Protein AF-0000000066160435 (afdb_homodimer)

InterPro domains:
  IPR002759 RNase P subunit Pop5/Rpp14/Rnp2-like [MF_00755] (1-110)
  IPR002759 RNase P subunit Pop5/Rpp14/Rnp2-like [PF01900] (13-107)
  IPR038085 RNase P subunit Pop5/Rpp14/Rnp2-like domain superfamily [G3DSA:3.30.70.3250] (1-113)
  IPR038085 RNase P subunit Pop5/Rpp14/Rnp2-like domain superfamily [SSF160350] (1-109)

Solvent-accessible surface area (backbone atoms only — not comparable to full-atom values): 12736 Å² total; per-residue (Å²): 130,84,72,71,64,81,79,73,58,78,60,52,28,19,34,23,33,37,55,51,54,83,60,92,76,53,62,69,52,50,51,51,42,47,51,49,28,23,32,72,72,61,29,63,69,54,36,58,65,21,51,71,41,77,76,46,68,56,96,48,30,34,35,33,36,25,27,57,89,26,51,51,59,50,46,12,20,40,44,39,30,53,52,53,96,88,35,58,24,37,46,43,77,75,46,78,25,79,36,65,67,56,24,38,62,73,69,35,56,92,47,71,75,76,73,113,129,86,71,72,64,82,79,74,59,77,60,50,28,20,36,23,34,36,56,50,52,82,59,91,74,53,61,70,52,48,51,51,42,48,51,49,28,24,30,72,72,61,29,63,68,52,35,58,65,20,51,72,40,78,76,44,67,57,97,49,29,34,36,33,36,26,26,56,89,27,50,51,60,50,47,12,20,39,46,38,29,53,50,52,95,88,35,59,24,39,49,42,78,74,46,78,24,79,36,67,68,57,24,38,62,74,70,35,56,93,49,72,75,76,75,115

Secondary structure (DSSP, 8-state):
-----GGGS--EEEEEEEEEESS---HHHHHHHHHHHHHHHH-HHHHHHHT-EEEEEETTEEEEEEETT-HHHHHHHHHH--EETTEEEEEEEEEEESSHHHHHHHHSTTSTTTT-/-----GGGS--EEEEEEEEEESS---HHHHHHHHHHHHHHHH-HHHHHHHT-EEEEEETTEEEEEEETT-HHHHHHHHHH--EETTEEEEEEEEEEESSHHHHHHHHSTTSTTS--

Sequence (232 aa):
MKRLLPSLRAKKRYLAFELISEEPASRSDIVKEVMSSASSLLGDVTTSDCDIRVLGFENGKGIIQCSHTKVKQTRASLAALTRINGKRATLHVLGVSGTVKRATEKFLQDEGVFSSMKRLLPSLRAKKRYLAFELISEEPASRSDIVKEVMSSASSLLGDVTTSDCDIRVLGFENGKGIIQCSHTKVKQTRASLAALTRINGKRATLHVLGVSGTVKRATEKFLQDEGVFSS

Foldseek 3Di:
DPPPPPPPDFQKKKWKKFKDFPDDDDPVQVVVQLLVLLCVVPNDVLSVQQVWDWDDDDPRIGMIMGGPVCPVSSQVSQQSRQDTPRTGMHMGTPDMDRDPVCNCVVPPVVPCPPVD/DPPPPPPPPFQKKKWKKFKDFPDDDDPVQVVVQLLVLLCVVPNDVLSVQQVWDWPDDDPRIGMIMGGPVCPVSSQVSQQSRQDTPNTGMHMGTPDMDRDPVCNCVVPPVVPCPPVD

Nearest PDB structures (foldseek):
  2czv-assembly1_C  TM=9.436E-01  e=6.328E-12  Pyrococcus horikoshii
  2av5-assembly1_A  TM=9.747E-01  e=3.532E-11  Pyrococcus furiosus
  3wz0-assembly1_A  TM=9.731E-01  e=1.305E-10  Thermococcus kodakarensis KOD1
  6k0a-assembly1_A  TM=9.193E-01  e=2.424E-10  Methanocaldococcus jannaschii DSM 2661
  6ahu-assembly1_H  TM=7.873E-01  e=5.014E-07  Homo sapiens

pLDDT: mean 88.73, std 16.44, range [35.38, 98.56]

Organism: Methanosarcina mazei (strain ATCC BAA-159 / DSM 3647 / Goe1 / Go1 / JCM 11833 / OCM 88) (NCBI:txid192952)

Radius of gyration: 19.1 Å; Cα contacts (8 Å, |Δi|>4): 418; chains: 2; bounding box: 38×81×39 Å

Structure (mmCIF, N/CA/C/O backbone):
data_AF-0000000066160435-model_v1
#
loop_
_entity.id
_entity.type
_entity.pdbx_description
1 polymer 'Ribonuclease P protein component 2'
#
loop_
_atom_site.group_PDB
_atom_site.id
_atom_site.type_symbol
_atom_site.label_atom_id
_atom_site.label_alt_id
_atom_site.label_comp_id
_atom_site.label_asym_id
_atom_site.label_entity_id
_atom_site.label_seq_id
_atom_site.pdbx_PDB_ins_code
_atom_site.Cartn_x
_atom_site.Cartn_y
_atom_site.Cartn_z
_atom_site.occupancy
_atom_site.B_iso_or_equiv
_atom_site.auth_seq_id
_atom_site.auth_comp_id
_atom_site.auth_asym_id
_atom_site.auth_atom_id
_atom_site.pdbx_PDB_model_num
ATOM 1 N N . MET A 1 1 ? 17.734 -39.875 -9.266 1 42.44 1 MET A N 1
ATOM 2 C CA . MET A 1 1 ? 16.906 -38.656 -9.25 1 42.44 1 MET A CA 1
ATOM 3 C C . MET A 1 1 ? 17.156 -37.844 -7.988 1 42.44 1 MET A C 1
ATOM 5 O O . MET A 1 1 ? 16.922 -38.312 -6.875 1 42.44 1 MET A O 1
ATOM 9 N N . LYS A 1 2 ? 18.219 -37.125 -7.809 1 44.91 2 LYS A N 1
ATOM 10 C CA . LYS A 1 2 ? 18.641 -36.375 -6.629 1 44.91 2 LYS A CA 1
ATOM 11 C C . LYS A 1 2 ? 17.516 -35.469 -6.145 1 44.91 2 LYS A C 1
ATOM 13 O O . LYS A 1 2 ? 17.078 -34.562 -6.871 1 44.91 2 LYS A O 1
ATOM 18 N N . ARG A 1 3 ? 16.531 -35.969 -5.316 1 48.75 3 ARG A N 1
ATOM 19 C CA . ARG A 1 3 ? 15.445 -35.219 -4.695 1 48.75 3 ARG A CA 1
ATOM 20 C C . ARG A 1 3 ? 15.961 -33.938 -4.059 1 48.75 3 ARG A C 1
ATOM 22 O O . ARG A 1 3 ? 16.906 -33.938 -3.277 1 48.75 3 ARG A O 1
ATOM 29 N N . LEU A 1 4 ? 16.062 -32.812 -4.816 1 46.5 4 LEU A N 1
ATOM 30 C CA . LEU A 1 4 ? 16.359 -31.578 -4.129 1 46.5 4 LEU A CA 1
ATOM 31 C C . LEU A 1 4 ? 15.703 -31.547 -2.752 1 46.5 4 LEU A C 1
ATOM 33 O O . LEU A 1 4 ? 14.516 -31.844 -2.615 1 46.5 4 LEU A O 1
ATOM 37 N N . LEU A 1 5 ? 16.344 -31.781 -1.703 1 48.91 5 LEU A N 1
ATOM 38 C CA . LEU A 1 5 ? 15.875 -31.703 -0.325 1 48.91 5 LEU A CA 1
ATOM 39 C C . LEU A 1 5 ? 14.805 -30.625 -0.174 1 48.91 5 LEU A C 1
ATOM 41 O O . LEU A 1 5 ? 14.93 -29.531 -0.738 1 48.91 5 LEU A O 1
ATOM 45 N N . PRO A 1 6 ? 13.516 -30.906 -0.018 1 50.19 6 PRO A N 1
ATOM 46 C CA . PRO A 1 6 ? 12.391 -29.984 0.197 1 50.19 6 PRO A CA 1
ATOM 47 C C . PRO A 1 6 ? 12.812 -28.672 0.84 1 50.19 6 PRO A C 1
ATOM 49 O O . PRO A 1 6 ? 12.109 -27.672 0.722 1 50.19 6 PRO A O 1
ATOM 52 N N . SER A 1 7 ? 13.766 -28.688 1.647 1 50.66 7 SER A N 1
ATOM 53 C CA . SER A 1 7 ? 14.211 -27.641 2.572 1 50.66 7 SER A CA 1
ATOM 54 C C . SER A 1 7 ? 14.641 -26.391 1.826 1 50.66 7 SER A C 1
ATOM 56 O O . SER A 1 7 ? 14.508 -25.266 2.344 1 50.66 7 SER A O 1
ATOM 58 N N . LEU A 1 8 ? 15.312 -26.484 0.613 1 54.47 8 LEU A N 1
ATOM 59 C CA . LEU A 1 8 ? 16.047 -25.375 0.013 1 54.47 8 LEU A CA 1
ATOM 60 C C . LEU A 1 8 ? 15.117 -24.453 -0.761 1 54.47 8 LEU A C 1
ATOM 62 O O . LEU A 1 8 ? 15.555 -23.438 -1.32 1 54.47 8 LEU A O 1
ATOM 66 N N . ARG A 1 9 ? 13.953 -24.906 -1.008 1 64.75 9 ARG A N 1
ATOM 67 C CA . ARG A 1 9 ? 13.148 -24.016 -1.844 1 64.75 9 ARG A CA 1
ATOM 68 C C . ARG A 1 9 ? 12.727 -22.766 -1.075 1 64.75 9 ARG A C 1
ATOM 70 O O . ARG A 1 9 ? 12.414 -22.844 0.113 1 64.75 9 ARG A O 1
ATOM 77 N N . ALA A 1 10 ? 13.094 -21.672 -1.517 1 81.19 10 ALA A N 1
ATOM 78 C CA . ALA A 1 10 ? 12.789 -20.375 -0.919 1 81.19 10 ALA A CA 1
ATOM 79 C C . ALA A 1 10 ? 11.32 -20.297 -0.502 1 81.19 10 ALA A C 1
ATOM 81 O O . ALA A 1 10 ? 10.43 -20.656 -1.274 1 81.19 10 ALA A O 1
ATOM 82 N N . LYS A 1 11 ? 11.133 -20.203 0.823 1 94.31 11 LYS A N 1
ATOM 83 C CA . LYS A 1 11 ? 9.789 -20.062 1.375 1 94.31 11 LYS A CA 1
ATOM 84 C C . LYS A 1 11 ? 9.008 -18.969 0.661 1 94.31 11 LYS A C 1
ATOM 86 O O . LYS A 1 11 ? 9.578 -17.938 0.286 1 94.31 11 LYS A O 1
ATOM 91 N N . LYS A 1 12 ? 7.762 -19.297 0.348 1 97.44 12 LYS A N 1
ATOM 92 C CA . LYS A 1 12 ? 6.887 -18.359 -0.357 1 97.44 12 LYS A CA 1
ATOM 93 C C . LYS A 1 12 ? 5.723 -17.922 0.53 1 97.44 12 LYS A C 1
ATOM 95 O O . LYS A 1 12 ? 5.422 -18.562 1.533 1 97.44 12 LYS A O 1
ATOM 100 N N . ARG A 1 13 ? 5.262 -16.734 0.249 1 97.69 13 ARG A N 1
ATOM 101 C CA . ARG A 1 13 ? 3.996 -16.25 0.799 1 97.69 13 ARG A CA 1
ATOM 102 C C . ARG A 1 13 ? 2.998 -15.945 -0.311 1 97.69 13 ARG A C 1
ATOM 104 O O . ARG A 1 13 ? 3.391 -15.664 -1.444 1 97.69 13 ARG A O 1
ATOM 111 N N . TYR A 1 14 ? 1.771 -16.047 0.08 1 97.81 14 TYR A N 1
ATOM 112 C CA . TYR A 1 14 ? 0.686 -15.891 -0.882 1 97.81 14 TYR A CA 1
ATOM 113 C C . TYR A 1 14 ? -0.278 -14.789 -0.446 1 97.81 14 TYR A C 1
ATOM 115 O O . TYR A 1 14 ? -0.852 -14.859 0.643 1 97.81 14 TYR A O 1
ATOM 123 N N . LEU A 1 15 ? -0.404 -13.789 -1.338 1 97.69 15 LEU A N 1
ATOM 124 C CA . LEU A 1 15 ? -1.28 -12.656 -1.061 1 97.69 15 LEU A CA 1
ATOM 125 C C . LEU A 1 15 ? -2.57 -12.758 -1.867 1 97.69 15 LEU A C 1
ATOM 127 O O . LEU A 1 15 ? -2.537 -12.781 -3.1 1 97.69 15 LEU A O 1
ATOM 131 N N . ALA A 1 16 ? -3.697 -12.898 -1.162 1 97.12 16 ALA A N 1
ATOM 132 C CA . ALA A 1 16 ? -4.996 -12.766 -1.819 1 97.12 16 ALA A CA 1
ATOM 133 C C . ALA A 1 16 ? -5.359 -11.297 -2.025 1 97.12 16 ALA A C 1
ATOM 135 O O . ALA A 1 16 ? -5.137 -10.469 -1.142 1 97.12 16 ALA A O 1
ATOM 136 N N . PHE A 1 17 ? -5.844 -10.992 -3.209 1 96.44 17 PHE A N 1
ATOM 137 C CA . PHE A 1 17 ? -6.152 -9.586 -3.461 1 96.44 17 PHE A CA 1
ATOM 138 C C . PHE A 1 17 ? -7.469 -9.453 -4.215 1 96.44 17 PHE A C 1
ATOM 140 O O . PHE A 1 17 ? -7.961 -10.422 -4.797 1 96.44 17 PHE A O 1
ATOM 147 N N . GLU A 1 18 ? -8.062 -8.211 -4.117 1 95 18 GLU A N 1
ATOM 148 C CA . GLU A 1 18 ? -9.242 -7.797 -4.867 1 95 18 GLU A CA 1
ATOM 149 C C . GLU A 1 18 ? -8.953 -6.562 -5.715 1 95 18 GLU A C 1
ATOM 151 O O . GLU A 1 18 ? -8.328 -5.609 -5.238 1 95 18 GLU A O 1
ATOM 156 N N . LEU A 1 19 ? -9.359 -6.633 -6.891 1 96.25 19 LEU A N 1
ATOM 157 C CA . LEU A 1 19 ? -9.219 -5.5 -7.801 1 96.25 19 LEU A CA 1
ATOM 158 C C . LEU A 1 19 ? -10.484 -4.648 -7.805 1 96.25 19 LEU A C 1
ATOM 160 O O . LEU A 1 19 ? -11.586 -5.16 -8.031 1 96.25 19 LEU A O 1
ATOM 164 N N . ILE A 1 20 ? -10.297 -3.3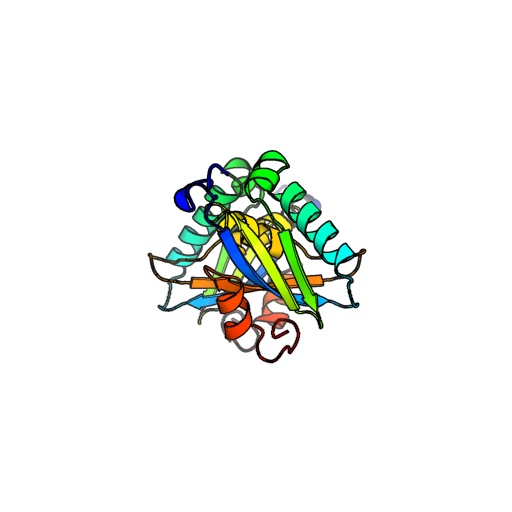83 -7.527 1 94.44 20 ILE A N 1
ATOM 165 C CA . ILE A 1 20 ? -11.352 -2.389 -7.684 1 94.44 20 ILE A CA 1
ATOM 166 C C . ILE A 1 20 ? -11.023 -1.463 -8.852 1 94.44 20 ILE A C 1
ATOM 168 O O . ILE A 1 20 ? -10.102 -0.646 -8.766 1 94.44 20 ILE A O 1
ATOM 172 N N . SER A 1 21 ? -11.797 -1.648 -9.938 1 95.25 21 SER A N 1
ATOM 173 C CA . SER A 1 21 ? -11.438 -0.896 -11.133 1 95.25 21 SER A CA 1
ATOM 174 C C . SER A 1 21 ? -12.672 -0.407 -11.883 1 95.25 21 SER A C 1
ATOM 176 O O . SER A 1 21 ? -13.758 -0.956 -11.711 1 95.25 21 SER A O 1
ATOM 178 N N . GLU A 1 22 ? -12.422 0.637 -12.586 1 94.44 22 GLU A N 1
ATOM 179 C CA . GLU A 1 22 ? -13.477 1.187 -13.438 1 94.44 22 GLU A CA 1
ATOM 180 C C . GLU A 1 22 ? -13.812 0.238 -14.586 1 94.44 22 GLU A C 1
ATOM 182 O O . GLU A 1 22 ? -14.961 0.166 -15.023 1 94.44 22 GLU A O 1
ATOM 187 N N . GLU A 1 23 ? -12.875 -0.437 -15.078 1 94.38 23 GLU A N 1
ATOM 188 C CA . GLU A 1 23 ? -13.016 -1.381 -16.188 1 94.38 23 GLU A CA 1
ATOM 189 C C . GLU A 1 23 ? -12.406 -2.734 -15.828 1 94.38 23 GLU A C 1
ATOM 191 O O . GLU A 1 23 ? -11.5 -2.814 -15 1 94.38 23 GLU A O 1
ATOM 196 N N . PRO A 1 24 ? -12.992 -3.725 -16.516 1 94.12 24 PRO A N 1
ATOM 197 C CA . PRO A 1 24 ? -12.398 -5.039 -16.281 1 94.12 24 PRO A CA 1
ATOM 198 C C . PRO A 1 24 ? -10.938 -5.117 -16.734 1 94.12 24 PRO A C 1
ATOM 200 O O . PRO A 1 24 ? -10.539 -4.402 -17.656 1 94.12 24 PRO A O 1
ATOM 203 N N . ALA A 1 25 ? -10.188 -5.926 -16.094 1 95.56 25 ALA A N 1
ATOM 204 C CA . ALA A 1 25 ? -8.789 -6.156 -16.438 1 95.56 25 ALA A CA 1
ATOM 205 C C . ALA A 1 25 ? -8.516 -7.641 -16.672 1 95.56 25 ALA A C 1
ATOM 207 O O . ALA A 1 25 ? -9.07 -8.492 -15.969 1 95.56 25 ALA A O 1
ATOM 208 N N . SER A 1 26 ? -7.715 -7.918 -17.609 1 96 26 SER A N 1
ATOM 209 C CA . SER A 1 26 ? -7.293 -9.297 -17.844 1 96 26 SER A CA 1
ATOM 210 C C . SER A 1 26 ? -6.152 -9.688 -16.906 1 96 26 SER A C 1
ATOM 212 O O . SER A 1 26 ? -5.531 -8.828 -16.281 1 96 26 SER A O 1
ATOM 214 N N . ARG A 1 27 ? -5.898 -10.961 -16.891 1 95.38 27 ARG A N 1
ATOM 215 C CA . ARG A 1 27 ? -4.762 -11.453 -16.109 1 95.38 27 ARG A CA 1
ATOM 216 C C . ARG A 1 27 ? -3.459 -10.836 -16.609 1 95.38 27 ARG A C 1
ATOM 218 O O . ARG A 1 27 ? -2.592 -10.477 -15.805 1 95.38 27 ARG A O 1
ATOM 225 N N . SER A 1 28 ? -3.361 -10.766 -17.891 1 97.31 28 SER A N 1
ATOM 226 C CA . SER A 1 28 ? -2.154 -10.18 -18.469 1 97.31 28 SER A CA 1
ATOM 227 C C . SER A 1 28 ? -1.985 -8.727 -18.031 1 97.31 28 SER A C 1
ATOM 229 O O . SER A 1 28 ? -0.863 -8.266 -17.812 1 97.31 28 SER A O 1
ATOM 231 N N . ASP A 1 29 ? -3.082 -8.016 -17.922 1 97.5 29 ASP A N 1
ATOM 232 C CA . ASP A 1 29 ? -3.037 -6.633 -17.453 1 97.5 29 ASP A CA 1
ATOM 233 C C . ASP A 1 29 ? -2.523 -6.562 -16.016 1 97.5 29 ASP A C 1
ATOM 235 O O . ASP A 1 29 ? -1.703 -5.703 -15.68 1 97.5 29 ASP A O 1
ATOM 239 N N . ILE A 1 30 ? -2.975 -7.477 -15.203 1 97.56 30 ILE A N 1
ATOM 240 C CA . ILE A 1 30 ? -2.586 -7.512 -13.797 1 97.56 30 ILE A CA 1
ATOM 241 C C . ILE A 1 30 ? -1.089 -7.785 -13.68 1 97.56 30 ILE A C 1
ATOM 243 O O . ILE A 1 30 ? -0.377 -7.082 -12.953 1 97.56 30 ILE A O 1
ATOM 247 N N . VAL A 1 31 ? -0.625 -8.773 -14.391 1 97.88 31 VAL A N 1
ATOM 248 C CA . VAL A 1 31 ? 0.79 -9.133 -14.352 1 97.88 31 VAL A CA 1
ATOM 249 C C . VAL A 1 31 ? 1.639 -7.922 -14.742 1 97.88 31 VAL A C 1
ATOM 251 O O . VAL A 1 31 ? 2.561 -7.547 -14.008 1 97.88 31 VAL A O 1
ATOM 254 N N . LYS A 1 32 ? 1.28 -7.309 -15.812 1 98.12 32 LYS A N 1
ATOM 255 C CA . LYS A 1 32 ? 2.029 -6.168 -16.328 1 98.12 32 LYS A CA 1
ATOM 256 C C . LYS A 1 32 ? 2.061 -5.023 -15.32 1 98.12 32 LYS A C 1
ATOM 258 O O . LYS A 1 32 ? 3.125 -4.48 -15.023 1 98.12 32 LYS A O 1
ATOM 263 N N . GLU A 1 33 ? 0.946 -4.688 -14.82 1 97.75 33 GLU A N 1
ATOM 264 C CA . GLU A 1 33 ? 0.851 -3.506 -13.969 1 97.75 33 GLU A CA 1
ATOM 265 C C . GLU A 1 33 ? 1.463 -3.764 -12.594 1 97.75 33 GLU A C 1
ATOM 267 O O . GLU A 1 33 ? 2.037 -2.859 -11.984 1 97.75 33 GLU A O 1
ATOM 272 N N . VAL A 1 34 ? 1.311 -5.008 -12.102 1 98.06 34 VAL A N 1
ATOM 273 C CA . VAL A 1 34 ? 1.914 -5.355 -10.82 1 98.06 34 VAL A CA 1
ATOM 274 C C . VAL A 1 34 ? 3.436 -5.273 -10.922 1 98.06 34 VAL A C 1
ATOM 276 O O . VAL A 1 34 ? 4.094 -4.688 -10.062 1 98.06 34 VAL A O 1
ATOM 279 N N . MET A 1 35 ? 3.945 -5.762 -12 1 98.12 35 MET A N 1
ATOM 280 C CA . MET A 1 35 ? 5.395 -5.727 -12.195 1 98.12 35 MET A CA 1
ATOM 281 C C . MET A 1 35 ? 5.879 -4.297 -12.406 1 98.12 35 MET A C 1
ATOM 283 O O . MET A 1 35 ? 6.906 -3.898 -11.859 1 98.12 35 MET A O 1
ATOM 287 N N . SER A 1 36 ? 5.148 -3.588 -13.148 1 97.94 36 SER A N 1
ATOM 288 C CA . SER A 1 36 ? 5.5 -2.193 -13.391 1 97.94 36 SER A CA 1
ATOM 289 C C . SER A 1 36 ? 5.484 -1.384 -12.102 1 97.94 36 SER A C 1
ATOM 291 O O . SER A 1 36 ? 6.395 -0.592 -11.844 1 97.94 36 SER A O 1
ATOM 293 N N . SER A 1 37 ? 4.461 -1.593 -11.336 1 97.75 37 SER A N 1
ATOM 294 C CA . SER A 1 37 ? 4.336 -0.898 -10.062 1 97.75 37 SER A CA 1
ATOM 295 C C . SER A 1 37 ? 5.488 -1.243 -9.125 1 97.75 37 SER A C 1
ATOM 297 O O . SER A 1 37 ? 6.094 -0.354 -8.523 1 97.75 37 SER A O 1
ATOM 299 N N . ALA A 1 38 ? 5.828 -2.51 -9.016 1 98.12 38 ALA A N 1
ATOM 300 C CA . ALA A 1 38 ? 6.922 -2.961 -8.156 1 98.12 38 ALA A CA 1
ATOM 301 C C . ALA A 1 38 ? 8.25 -2.373 -8.617 1 98.12 38 ALA A C 1
ATOM 303 O O . ALA A 1 38 ? 9.008 -1.825 -7.812 1 98.12 38 ALA A O 1
ATOM 304 N N . SER A 1 39 ? 8.492 -2.424 -9.914 1 97.94 39 SER A N 1
ATOM 305 C CA . SER A 1 39 ? 9.75 -1.917 -10.461 1 97.94 39 SER A CA 1
ATOM 306 C C . SER A 1 39 ? 9.867 -0.409 -10.258 1 97.94 39 SER A C 1
ATOM 308 O O . SER A 1 39 ? 10.945 0.097 -9.938 1 97.94 39 SER A O 1
ATOM 310 N N . SER A 1 40 ? 8.805 0.273 -10.469 1 96.44 40 SER A N 1
ATOM 311 C CA . SER A 1 40 ? 8.805 1.725 -10.32 1 96.44 40 SER A CA 1
ATOM 312 C C . SER A 1 40 ? 9.031 2.135 -8.875 1 96.44 40 SER A C 1
ATOM 314 O O . SER A 1 40 ? 9.75 3.1 -8.602 1 96.44 40 SER A O 1
ATOM 316 N N . LEU A 1 41 ? 8.484 1.381 -7.98 1 95.94 41 LEU A N 1
ATOM 317 C CA . LEU A 1 41 ? 8.547 1.736 -6.566 1 95.94 41 LEU A CA 1
ATOM 318 C C . LEU A 1 41 ? 9.844 1.235 -5.938 1 95.94 41 LEU A C 1
ATOM 320 O O . LEU A 1 41 ? 10.5 1.962 -5.184 1 95.94 41 LEU A O 1
ATOM 324 N N . LEU A 1 42 ? 10.258 0.063 -6.23 1 95.81 42 LEU A N 1
ATOM 325 C CA . LEU A 1 42 ? 11.32 -0.609 -5.488 1 95.81 42 LEU A CA 1
ATOM 326 C C . LEU A 1 42 ? 12.594 -0.698 -6.32 1 95.81 42 LEU A C 1
ATOM 328 O O . LEU A 1 42 ? 13.68 -0.941 -5.785 1 95.81 42 LEU A O 1
ATOM 332 N N . GLY A 1 43 ? 12.422 -0.536 -7.59 1 95.69 43 GLY A N 1
ATOM 333 C CA . GLY A 1 43 ? 13.531 -0.81 -8.492 1 95.69 43 GLY A CA 1
ATOM 334 C C . GLY A 1 43 ? 13.578 -2.252 -8.961 1 95.69 43 GLY A C 1
ATOM 335 O O . GLY A 1 43 ? 12.984 -3.133 -8.336 1 95.69 43 GLY A O 1
ATOM 336 N N . ASP A 1 44 ? 14.398 -2.506 -9.969 1 96.75 44 ASP A N 1
ATOM 337 C CA . ASP A 1 44 ? 14.406 -3.807 -10.633 1 96.75 44 ASP A CA 1
ATOM 338 C C . ASP A 1 44 ? 15.047 -4.875 -9.75 1 96.75 44 ASP A C 1
ATOM 340 O O . ASP A 1 44 ? 14.578 -6.012 -9.703 1 96.75 44 ASP A O 1
ATOM 344 N N . VAL A 1 45 ? 16.078 -4.512 -9.055 1 96.81 45 VAL A N 1
ATOM 345 C CA . VAL A 1 45 ? 16.781 -5.488 -8.227 1 96.81 45 VAL A CA 1
ATOM 346 C C . VAL A 1 45 ? 15.859 -5.992 -7.121 1 96.81 45 VAL A C 1
ATOM 348 O O . VAL A 1 45 ? 15.672 -7.199 -6.961 1 96.81 45 VAL A O 1
ATOM 351 N N . THR A 1 46 ? 15.273 -5.102 -6.426 1 96.25 46 THR A N 1
ATOM 352 C CA . THR A 1 46 ? 14.391 -5.461 -5.32 1 96.25 46 THR A CA 1
ATOM 353 C C . THR A 1 46 ? 13.148 -6.18 -5.832 1 96.25 46 THR A C 1
ATOM 355 O O . THR A 1 46 ? 12.672 -7.129 -5.211 1 96.25 46 THR A O 1
ATOM 358 N N . THR A 1 47 ? 12.664 -5.781 -6.992 1 97.94 47 THR A N 1
ATOM 359 C CA . THR A 1 47 ? 11.516 -6.438 -7.605 1 97.94 47 THR A CA 1
ATOM 360 C C . THR A 1 47 ? 11.836 -7.898 -7.926 1 97.94 47 THR A C 1
ATOM 362 O O . THR A 1 47 ? 11.016 -8.781 -7.688 1 97.94 47 THR A O 1
ATOM 365 N N . SER A 1 48 ? 13 -8.078 -8.453 1 98.12 48 SER A N 1
ATOM 366 C CA . SER A 1 48 ? 13.414 -9.445 -8.742 1 98.12 48 SER A CA 1
ATOM 367 C C . SER A 1 48 ? 13.469 -10.281 -7.469 1 98.12 48 SER A C 1
ATOM 369 O O . SER A 1 48 ? 13.062 -11.445 -7.473 1 98.12 48 SER A O 1
ATOM 371 N N . ASP A 1 49 ? 13.961 -9.688 -6.414 1 97.25 49 ASP A N 1
ATOM 372 C CA . ASP A 1 49 ? 14.07 -10.367 -5.129 1 97.25 49 ASP A CA 1
ATOM 373 C C . ASP A 1 49 ? 12.695 -10.719 -4.574 1 97.25 49 ASP A C 1
ATOM 375 O O . ASP A 1 49 ? 12.555 -11.672 -3.801 1 97.25 49 ASP A O 1
ATOM 379 N N . CYS A 1 50 ? 11.719 -9.938 -4.906 1 97.88 50 CYS A N 1
ATOM 380 C CA . CYS A 1 50 ? 10.367 -10.18 -4.41 1 97.88 50 CYS A CA 1
ATOM 381 C C . CYS A 1 50 ? 9.789 -11.461 -5 1 97.88 50 CYS A C 1
ATOM 383 O O . CYS A 1 50 ? 8.922 -12.086 -4.395 1 97.88 50 CYS A O 1
ATOM 385 N N . ASP A 1 51 ? 10.242 -11.812 -6.23 1 98.06 51 ASP A N 1
ATOM 386 C CA . ASP A 1 51 ? 9.82 -13.047 -6.875 1 98.06 51 ASP A CA 1
ATOM 387 C C . ASP A 1 51 ? 8.297 -13.102 -7.016 1 98.06 51 ASP A C 1
ATOM 389 O O . ASP A 1 51 ? 7.668 -14.086 -6.625 1 98.06 51 ASP A O 1
ATOM 393 N N . ILE A 1 52 ? 7.77 -12.023 -7.586 1 98.5 52 ILE A N 1
ATOM 394 C CA . ILE A 1 52 ? 6.324 -11.852 -7.676 1 98.5 52 ILE A CA 1
ATOM 395 C C . ILE A 1 52 ? 5.777 -12.688 -8.836 1 98.5 52 ILE A C 1
ATOM 397 O O . ILE A 1 52 ? 6.305 -12.633 -9.945 1 98.5 52 ILE A O 1
ATOM 401 N N . ARG A 1 53 ? 4.742 -13.453 -8.539 1 98.31 53 ARG A N 1
ATOM 402 C CA . ARG A 1 53 ? 4.012 -14.195 -9.562 1 98.31 53 ARG A CA 1
ATOM 403 C C . ARG A 1 53 ? 2.51 -14.117 -9.32 1 98.31 53 ARG A C 1
ATOM 405 O O . ARG A 1 53 ? 2.041 -14.344 -8.203 1 98.31 53 ARG A O 1
ATOM 412 N N . VAL A 1 54 ? 1.812 -13.805 -10.414 1 97.81 54 VAL A N 1
ATOM 413 C CA . VAL A 1 54 ? 0.355 -13.859 -10.344 1 97.81 54 VAL A CA 1
ATOM 414 C C . VAL A 1 54 ? -0.128 -15.273 -10.641 1 97.81 54 VAL A C 1
ATOM 416 O O . VAL A 1 54 ? 0.004 -15.758 -11.766 1 97.81 54 VAL A O 1
ATOM 419 N N . LEU A 1 55 ? -0.749 -15.906 -9.688 1 96.75 55 LEU A N 1
ATOM 420 C CA . LEU A 1 55 ? -1.089 -17.312 -9.82 1 96.75 55 LEU A CA 1
ATOM 421 C C . LEU A 1 55 ? -2.506 -17.484 -10.352 1 96.75 55 LEU A C 1
ATOM 423 O O . LEU A 1 55 ? -2.818 -18.516 -10.977 1 96.75 55 LEU A O 1
ATOM 427 N N . GLY A 1 56 ? -3.322 -16.547 -10.07 1 94.06 56 GLY A N 1
ATOM 428 C CA . GLY A 1 56 ? -4.703 -16.609 -10.523 1 94.06 56 GLY A CA 1
ATOM 429 C C . GLY A 1 56 ? -5.434 -15.281 -10.398 1 94.06 56 GLY A C 1
ATOM 430 O O . GLY A 1 56 ? -5.078 -14.445 -9.562 1 94.06 56 GLY A O 1
ATOM 431 N N . PHE A 1 57 ? -6.398 -15.164 -11.312 1 95.12 57 PHE A N 1
ATOM 432 C CA . PHE A 1 57 ? -7.227 -13.969 -11.336 1 95.12 57 PHE A CA 1
ATOM 433 C C . PHE A 1 57 ? -8.562 -14.242 -12.023 1 95.12 57 PHE A C 1
ATOM 435 O O . PHE A 1 57 ? -8.602 -14.617 -13.195 1 95.12 57 PHE A O 1
ATOM 442 N N . GLU A 1 58 ? -9.523 -14.094 -11.25 1 91.5 58 GLU A N 1
ATOM 443 C CA . GLU A 1 58 ? -10.883 -14.297 -11.75 1 91.5 58 GLU A CA 1
ATOM 444 C C . GLU A 1 58 ? -11.883 -13.453 -10.969 1 91.5 58 GLU A C 1
ATOM 446 O O . GLU A 1 58 ? -11.812 -13.359 -9.742 1 91.5 58 GLU A O 1
ATOM 451 N N . ASN A 1 59 ? -12.875 -12.828 -11.711 1 90.56 59 ASN A N 1
ATOM 452 C CA . ASN A 1 59 ? -13.953 -12.055 -11.109 1 90.56 59 ASN A CA 1
ATOM 453 C C . ASN A 1 59 ? -13.422 -10.969 -10.18 1 90.56 59 ASN A C 1
ATOM 455 O O . ASN A 1 59 ? -13.945 -10.766 -9.086 1 90.56 59 ASN A O 1
ATOM 459 N N . GLY A 1 60 ? -12.312 -10.414 -10.477 1 93.38 60 GLY A N 1
ATOM 460 C CA . GLY A 1 60 ? -11.781 -9.273 -9.742 1 93.38 60 GLY A CA 1
ATOM 461 C C . GLY A 1 60 ? -10.961 -9.68 -8.531 1 93.38 60 GLY A C 1
ATOM 462 O O . GLY A 1 60 ? -10.594 -8.836 -7.711 1 93.38 60 GLY A O 1
ATOM 463 N N . LYS A 1 61 ? -10.719 -10.961 -8.422 1 95.81 61 LYS A N 1
ATOM 464 C CA . LYS A 1 61 ? -9.93 -11.461 -7.297 1 95.81 61 LYS A CA 1
ATOM 465 C C . LYS A 1 61 ? -8.805 -12.367 -7.777 1 95.81 61 LYS A C 1
ATOM 467 O O . LYS A 1 61 ? -8.906 -12.984 -8.836 1 95.81 61 LYS A O 1
ATOM 472 N N . GLY A 1 62 ? -7.754 -12.406 -6.98 1 96.56 62 GLY A N 1
ATOM 473 C CA . GLY A 1 62 ? -6.629 -13.234 -7.379 1 96.56 62 GLY A CA 1
ATOM 474 C C . GLY A 1 62 ? -5.648 -13.5 -6.25 1 96.56 62 GLY A C 1
ATOM 475 O O . GLY A 1 62 ? -5.879 -13.078 -5.113 1 96.56 62 GLY A O 1
ATOM 476 N N . ILE A 1 63 ? -4.605 -14.273 -6.629 1 97.62 63 ILE A N 1
ATOM 477 C CA . ILE A 1 63 ? -3.555 -14.625 -5.68 1 97.62 63 ILE A CA 1
ATOM 478 C C . ILE A 1 63 ? -2.189 -14.273 -6.273 1 97.62 63 ILE A C 1
ATOM 480 O O . ILE A 1 63 ? -1.91 -14.602 -7.43 1 97.62 63 ILE A O 1
ATOM 484 N N . ILE A 1 64 ? -1.383 -13.68 -5.465 1 98.31 64 ILE A N 1
ATOM 485 C CA . ILE A 1 64 ? -0.007 -13.359 -5.832 1 98.31 64 ILE A CA 1
ATOM 486 C C . ILE A 1 64 ? 0.958 -14.102 -4.91 1 98.31 64 ILE A C 1
ATOM 488 O O . ILE A 1 64 ? 0.77 -14.125 -3.691 1 98.31 64 ILE A O 1
ATOM 492 N N . GLN A 1 65 ? 1.898 -14.734 -5.57 1 98.12 65 GLN A N 1
ATOM 493 C CA . GLN A 1 65 ? 3.004 -15.352 -4.852 1 98.12 65 GLN A CA 1
ATOM 494 C C . GLN A 1 65 ? 4.184 -14.398 -4.723 1 98.12 65 GLN A C 1
ATOM 496 O O . GLN A 1 65 ? 4.504 -13.664 -5.664 1 98.12 65 GLN A O 1
ATOM 501 N N . CYS A 1 66 ? 4.914 -14.492 -3.588 1 98.44 66 CYS A N 1
ATOM 502 C CA . CYS A 1 66 ? 6.148 -13.734 -3.432 1 98.44 66 CYS A CA 1
ATOM 503 C C . CYS A 1 66 ? 7.082 -14.406 -2.432 1 98.44 66 CYS A C 1
ATOM 505 O O . CYS A 1 66 ? 6.715 -15.414 -1.817 1 98.44 66 CYS A O 1
ATOM 507 N N . SER A 1 67 ? 8.281 -13.898 -2.359 1 98.25 67 SER A N 1
ATOM 508 C CA . SER A 1 67 ? 9.227 -14.391 -1.357 1 98.25 67 SER A CA 1
ATOM 509 C C . SER A 1 67 ? 8.719 -14.109 0.056 1 98.25 67 SER A C 1
ATOM 511 O O . SER A 1 67 ? 8.195 -13.031 0.333 1 98.25 67 SER A O 1
ATOM 513 N N . HIS A 1 68 ? 8.969 -15.031 0.944 1 97.19 68 HIS A N 1
ATOM 514 C CA . HIS A 1 68 ? 8.531 -14.867 2.326 1 97.19 68 HIS A CA 1
ATOM 515 C C . HIS A 1 68 ? 9.25 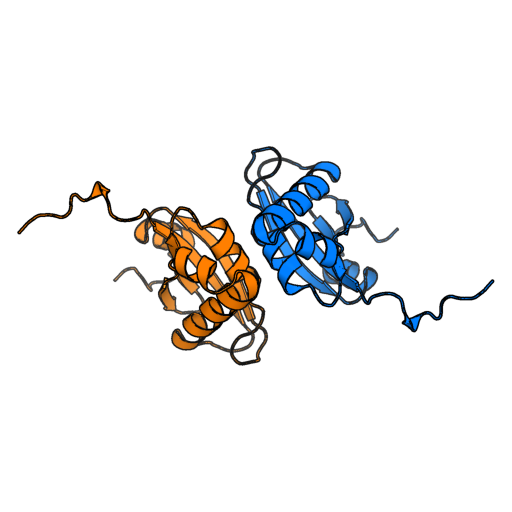-13.703 3 1 97.19 68 HIS A C 1
ATOM 517 O O . HIS A 1 68 ? 8.75 -13.148 3.986 1 97.19 68 HIS A O 1
ATOM 523 N N . THR A 1 69 ? 10.398 -13.273 2.447 1 96.31 69 THR A N 1
ATOM 524 C CA . THR A 1 69 ? 11.172 -12.203 3.059 1 96.31 69 THR A CA 1
ATOM 525 C C . THR A 1 69 ? 10.805 -10.852 2.449 1 96.31 69 THR A C 1
ATOM 527 O O . THR A 1 69 ? 11.305 -9.812 2.879 1 96.31 69 THR A O 1
ATOM 530 N N . LYS A 1 70 ? 9.914 -10.797 1.477 1 97.44 70 LYS A N 1
ATOM 531 C CA . LYS A 1 70 ? 9.617 -9.562 0.749 1 97.44 70 LYS A CA 1
ATOM 532 C C . LYS A 1 70 ? 8.125 -9.273 0.736 1 97.44 70 LYS A C 1
ATOM 534 O O . LYS A 1 70 ? 7.609 -8.68 -0.211 1 97.44 70 LYS A O 1
ATOM 539 N N . VAL A 1 71 ? 7.465 -9.719 1.741 1 96.81 71 VAL A N 1
ATOM 540 C CA . VAL A 1 71 ? 6.016 -9.547 1.808 1 96.81 71 VAL A CA 1
ATOM 541 C C . VAL A 1 71 ? 5.672 -8.062 1.9 1 96.81 71 VAL A C 1
ATOM 543 O O . VAL A 1 71 ? 4.789 -7.578 1.189 1 96.81 71 VAL A O 1
ATOM 546 N N . LYS A 1 72 ? 6.418 -7.406 2.729 1 95.5 72 LYS A N 1
ATOM 547 C CA . LYS A 1 72 ? 6.18 -5.984 2.947 1 95.5 72 LYS A CA 1
ATOM 548 C C . LYS A 1 72 ? 6.348 -5.191 1.653 1 95.5 72 LYS A C 1
ATOM 550 O O . LYS A 1 72 ? 5.488 -4.391 1.293 1 95.5 72 LYS A O 1
ATOM 555 N N . GLN A 1 73 ? 7.387 -5.465 0.971 1 97.19 73 GLN A N 1
ATOM 556 C CA . GLN A 1 73 ? 7.684 -4.785 -0.285 1 97.19 73 GLN A CA 1
ATOM 557 C C . GLN A 1 73 ? 6.645 -5.117 -1.351 1 97.19 73 GLN A C 1
ATOM 559 O O . GLN A 1 73 ? 6.203 -4.234 -2.092 1 97.19 73 GLN A O 1
ATOM 564 N N . THR A 1 74 ? 6.25 -6.344 -1.398 1 98.38 74 THR A N 1
ATOM 565 C CA . THR A 1 74 ? 5.258 -6.773 -2.377 1 98.38 74 THR A CA 1
ATOM 566 C C . THR A 1 74 ? 3.912 -6.109 -2.109 1 98.38 74 THR A C 1
ATOM 568 O O . THR A 1 74 ? 3.301 -5.543 -3.02 1 98.38 74 THR A O 1
ATOM 571 N N . ARG A 1 75 ? 3.562 -6.129 -0.882 1 97.69 75 ARG A N 1
ATOM 572 C CA . ARG A 1 75 ? 2.311 -5.488 -0.487 1 97.69 75 ARG A CA 1
ATOM 573 C C . ARG A 1 75 ? 2.322 -4.004 -0.831 1 97.69 75 ARG A C 1
ATOM 575 O O . ARG A 1 75 ? 1.342 -3.475 -1.355 1 97.69 75 ARG A O 1
ATOM 582 N N . ALA A 1 76 ? 3.359 -3.365 -0.515 1 98.12 76 ALA A N 1
ATOM 583 C CA . ALA A 1 76 ? 3.5 -1.938 -0.789 1 98.12 76 ALA A CA 1
ATOM 584 C C . ALA A 1 76 ? 3.41 -1.655 -2.285 1 98.12 76 ALA A C 1
ATOM 586 O O . ALA A 1 76 ? 2.781 -0.68 -2.703 1 98.12 76 ALA A O 1
ATOM 587 N N . SER A 1 77 ? 4.008 -2.492 -3.062 1 98 77 SER A N 1
ATOM 588 C CA . SER A 1 77 ? 3.996 -2.301 -4.508 1 98 77 SER A CA 1
ATOM 589 C C . SER A 1 77 ? 2.584 -2.432 -5.07 1 98 77 SER A C 1
ATOM 591 O O . SER A 1 77 ? 2.213 -1.718 -6.004 1 98 77 SER A O 1
ATOM 593 N N . LEU A 1 78 ? 1.84 -3.305 -4.523 1 97.38 78 LEU A N 1
ATOM 594 C CA . LEU A 1 78 ? 0.463 -3.492 -4.969 1 97.38 78 LEU A CA 1
ATOM 595 C C . LEU A 1 78 ? -0.383 -2.264 -4.652 1 97.38 78 LEU A C 1
ATOM 597 O O . LEU A 1 78 ? -1.207 -1.845 -5.469 1 97.38 78 LEU A O 1
ATOM 601 N N . ALA A 1 79 ? -0.127 -1.722 -3.496 1 96.06 79 ALA A N 1
ATOM 602 C CA . ALA A 1 79 ? -0.88 -0.552 -3.051 1 96.06 79 ALA A CA 1
ATOM 603 C C . ALA A 1 79 ? -0.527 0.676 -3.885 1 96.06 79 ALA A C 1
ATOM 605 O O . ALA A 1 79 ? -1.31 1.626 -3.967 1 96.06 79 ALA A O 1
ATOM 606 N N . ALA A 1 80 ? 0.582 0.649 -4.496 1 96.31 80 ALA A N 1
ATOM 607 C CA . ALA A 1 80 ? 1.045 1.775 -5.301 1 96.31 80 ALA A CA 1
ATOM 608 C C . ALA A 1 80 ? 0.348 1.803 -6.66 1 96.31 80 ALA A C 1
ATOM 610 O O . ALA A 1 80 ? 0.373 2.818 -7.355 1 96.31 80 ALA A O 1
ATOM 611 N N . LEU A 1 81 ? -0.19 0.709 -7.012 1 95.5 81 LEU A N 1
ATOM 612 C CA . LEU A 1 81 ? -0.893 0.604 -8.289 1 95.5 81 LEU A CA 1
ATOM 613 C C . LEU A 1 81 ? -2.219 1.354 -8.242 1 95.5 81 LEU A C 1
ATOM 615 O O . LEU A 1 81 ? -3.088 1.036 -7.422 1 95.5 81 LEU A O 1
ATOM 619 N N . THR A 1 82 ? -2.354 2.398 -9.117 1 92.94 82 THR A N 1
ATOM 620 C CA . THR A 1 82 ? -3.566 3.209 -9.07 1 92.94 82 THR A CA 1
ATOM 621 C C . THR A 1 82 ? -4.266 3.215 -10.422 1 92.94 82 THR A C 1
ATOM 623 O O . THR A 1 82 ? -5.336 3.809 -10.578 1 92.94 82 THR A O 1
ATOM 626 N N . ARG A 1 83 ? -3.592 2.602 -11.398 1 94.31 83 ARG A N 1
ATOM 627 C CA . ARG A 1 83 ? -4.18 2.539 -12.734 1 94.31 83 ARG A CA 1
ATOM 628 C C . ARG A 1 83 ? -3.836 1.223 -13.422 1 94.31 83 ARG A C 1
ATOM 630 O O . ARG A 1 83 ? -2.756 0.667 -13.203 1 94.31 83 ARG A O 1
ATOM 637 N N . ILE A 1 84 ? -4.73 0.813 -14.203 1 95.62 84 ILE A N 1
ATOM 638 C CA . ILE A 1 84 ? -4.527 -0.293 -15.133 1 95.62 84 ILE A CA 1
ATOM 639 C C . ILE A 1 84 ? -5.023 0.099 -16.516 1 95.62 84 ILE A C 1
ATOM 641 O O . ILE A 1 84 ? -6.18 0.502 -16.688 1 95.62 84 ILE A O 1
ATOM 645 N N . ASN A 1 85 ? -4.125 -0.004 -17.469 1 93.88 85 ASN A N 1
ATOM 646 C CA . ASN A 1 85 ? -4.441 0.407 -18.844 1 93.88 85 ASN A CA 1
ATOM 647 C C . ASN A 1 85 ? -4.953 1.843 -18.891 1 93.88 85 ASN A C 1
ATOM 649 O O . ASN A 1 85 ? -5.953 2.127 -19.547 1 93.88 85 ASN A O 1
ATOM 653 N N . GLY A 1 86 ? -4.395 2.639 -18.047 1 92.75 86 GLY A N 1
ATOM 654 C CA . GLY A 1 86 ? -4.688 4.062 -18.078 1 92.75 86 GLY A CA 1
ATOM 655 C C . GLY A 1 86 ? -5.953 4.422 -17.328 1 92.75 86 GLY A C 1
ATOM 656 O O . GLY A 1 86 ? -6.309 5.598 -17.219 1 92.75 86 GLY A O 1
ATOM 657 N N . LYS A 1 87 ? -6.656 3.389 -16.828 1 95.5 87 LYS A N 1
ATOM 658 C CA . LYS A 1 87 ? -7.898 3.617 -16.094 1 95.5 87 LYS A CA 1
ATOM 659 C C . LYS A 1 87 ? -7.688 3.434 -14.594 1 95.5 87 LYS A C 1
ATOM 661 O O . LYS A 1 87 ? -6.898 2.586 -14.172 1 95.5 87 LYS A O 1
ATOM 666 N N . ARG A 1 88 ? -8.469 4.145 -13.797 1 92.94 88 ARG A N 1
ATOM 667 C CA . ARG A 1 88 ? -8.336 4.074 -12.344 1 92.94 88 ARG A CA 1
ATOM 668 C C . ARG A 1 88 ? -8.578 2.658 -11.836 1 92.94 88 ARG A C 1
ATOM 670 O O . ARG A 1 88 ? -9.508 1.981 -12.297 1 92.94 88 ARG A O 1
ATOM 677 N N . ALA A 1 89 ? -7.684 2.203 -11.023 1 95.19 89 ALA A N 1
ATOM 678 C CA . ALA A 1 89 ? -7.766 0.862 -10.453 1 95.19 89 ALA A CA 1
ATOM 679 C C . ALA A 1 89 ? -6.941 0.76 -9.172 1 95.19 89 ALA A C 1
ATOM 681 O O . ALA A 1 89 ? -5.906 1.415 -9.039 1 95.19 89 ALA A O 1
ATOM 682 N N . THR A 1 90 ? -7.426 0.002 -8.266 1 93.38 90 THR A N 1
ATOM 683 C CA . THR A 1 90 ? -6.688 -0.252 -7.035 1 93.38 90 THR A CA 1
ATOM 684 C C . THR A 1 90 ? -6.711 -1.737 -6.688 1 93.38 90 THR A C 1
ATOM 686 O O . THR A 1 90 ? -7.707 -2.422 -6.93 1 93.38 90 THR A O 1
ATOM 689 N N . LEU A 1 91 ? -5.617 -2.189 -6.125 1 94.88 91 LEU A N 1
ATOM 690 C CA . LEU A 1 91 ? -5.539 -3.559 -5.625 1 94.88 91 LEU A CA 1
ATOM 691 C C . LEU A 1 91 ? -5.578 -3.582 -4.102 1 94.88 91 LEU A C 1
ATOM 693 O O . LEU A 1 91 ? -4.766 -2.928 -3.445 1 94.88 91 LEU A O 1
ATOM 697 N N . HIS A 1 92 ? -6.539 -4.285 -3.6 1 91.69 92 HIS A N 1
ATOM 698 C CA . HIS A 1 92 ? -6.664 -4.441 -2.154 1 91.69 92 HIS A CA 1
ATOM 699 C C . HIS A 1 92 ? -6.18 -5.816 -1.706 1 91.69 92 HIS A C 1
ATOM 701 O O . HIS A 1 92 ? -6.73 -6.84 -2.115 1 91.69 92 HIS A O 1
ATOM 707 N N . VAL A 1 93 ? -5.137 -5.77 -0.895 1 94.19 93 VAL A N 1
ATOM 708 C CA . VAL A 1 93 ? -4.676 -7.031 -0.329 1 94.19 93 VAL A CA 1
ATOM 709 C C . VAL A 1 93 ? -5.625 -7.48 0.781 1 94.19 93 VAL A C 1
ATOM 711 O O . VAL A 1 93 ? -5.871 -6.734 1.732 1 94.19 93 VAL A O 1
ATOM 714 N N . LEU A 1 94 ? -6.148 -8.688 0.667 1 91.69 94 LEU A N 1
ATOM 715 C CA . LEU A 1 94 ? -7.133 -9.211 1.604 1 91.69 94 LEU A CA 1
ATOM 716 C C . LEU A 1 94 ? -6.453 -9.953 2.748 1 91.69 94 LEU A C 1
ATOM 718 O O . LEU A 1 94 ? -6.973 -9.992 3.867 1 91.69 94 LEU A O 1
ATOM 722 N N . GLY A 1 95 ? -5.355 -10.523 2.445 1 92.31 95 GLY A N 1
ATOM 723 C CA . GLY A 1 95 ? -4.609 -11.25 3.465 1 92.31 95 GLY A CA 1
ATOM 724 C C . GLY A 1 95 ? -3.404 -11.984 2.912 1 92.31 95 GLY A C 1
ATOM 725 O O . GLY A 1 95 ? -3.219 -12.055 1.696 1 92.31 95 GLY A O 1
ATOM 726 N N . VAL A 1 96 ? -2.604 -12.445 3.863 1 95 96 VAL A N 1
ATOM 727 C CA . VAL A 1 96 ? -1.388 -13.18 3.529 1 95 96 VAL A CA 1
ATOM 728 C C . VAL A 1 96 ? -1.428 -14.57 4.168 1 95 96 VAL A C 1
ATOM 730 O O . VAL A 1 96 ? -1.841 -14.711 5.32 1 95 96 VAL A O 1
ATOM 733 N N . SER A 1 97 ? -1.039 -15.562 3.332 1 96 97 SER A N 1
ATOM 734 C CA . SER A 1 97 ? -1.047 -16.938 3.822 1 96 97 SER A CA 1
ATOM 735 C C . SER A 1 97 ? 0.264 -17.641 3.498 1 96 97 SER A C 1
ATOM 737 O O . SER A 1 97 ? 1.049 -17.172 2.678 1 96 97 SER A O 1
ATOM 739 N N . GLY A 1 98 ? 0.498 -18.75 4.137 1 96.25 98 GLY A N 1
ATOM 740 C CA . GLY A 1 98 ? 1.698 -19.547 3.924 1 96.25 98 GLY A CA 1
ATOM 741 C C . GLY A 1 98 ? 1.572 -20.516 2.771 1 96.25 98 GLY A C 1
ATOM 742 O O . GLY A 1 98 ? 2.568 -21.094 2.32 1 96.25 98 GLY A O 1
ATOM 743 N N . THR A 1 99 ? 0.335 -20.625 2.334 1 95 99 THR A N 1
ATOM 744 C CA . THR A 1 99 ? 0.086 -21.531 1.22 1 95 99 THR A CA 1
ATOM 745 C C . THR A 1 99 ? -1.03 -21 0.327 1 95 99 THR A C 1
ATOM 747 O O . THR A 1 99 ? -1.879 -20.219 0.779 1 95 99 THR A O 1
ATOM 750 N N . VAL A 1 100 ? -1.021 -21.453 -0.864 1 92.62 100 VAL A N 1
ATOM 751 C CA . VAL A 1 100 ? -2.055 -21.094 -1.826 1 92.62 100 VAL A CA 1
ATOM 752 C C . VAL A 1 100 ? -3.422 -21.516 -1.305 1 92.62 100 VAL A C 1
ATOM 754 O O . VAL A 1 100 ? -4.395 -20.766 -1.398 1 92.62 100 VAL A O 1
ATOM 757 N N . LYS A 1 101 ? -3.512 -22.781 -0.827 1 92.06 101 LYS A N 1
ATOM 758 C CA . LYS A 1 101 ? -4.77 -23.344 -0.342 1 92.06 101 LYS A CA 1
ATOM 759 C C . LYS A 1 101 ? -5.379 -22.469 0.748 1 92.06 101 LYS A C 1
ATOM 761 O O . LYS A 1 101 ? -6.566 -22.141 0.691 1 92.06 101 LYS A O 1
ATOM 766 N N . ARG A 1 102 ? -4.602 -22.078 1.704 1 91.81 102 ARG A N 1
ATOM 767 C CA . ARG A 1 102 ? -5.078 -21.25 2.805 1 91.81 102 ARG A CA 1
ATOM 768 C C . ARG A 1 102 ? -5.512 -19.875 2.305 1 91.81 102 ARG A C 1
ATOM 770 O O . ARG A 1 102 ? -6.527 -19.344 2.756 1 91.81 102 ARG A O 1
ATOM 777 N N . ALA A 1 103 ? -4.734 -19.359 1.403 1 90.94 103 ALA A N 1
ATOM 778 C CA . ALA A 1 103 ? -5.086 -18.062 0.819 1 90.94 103 ALA A CA 1
ATOM 779 C C . ALA A 1 103 ? -6.434 -18.141 0.108 1 90.94 103 ALA A C 1
ATOM 781 O O . ALA A 1 103 ? -7.266 -17.234 0.254 1 90.94 103 ALA A O 1
ATOM 782 N N . THR A 1 104 ? -6.691 -19.188 -0.572 1 88.5 104 THR A N 1
ATOM 783 C CA . THR A 1 104 ? -7.93 -19.359 -1.323 1 88.5 104 THR A CA 1
ATOM 784 C C . THR A 1 104 ? -9.109 -19.562 -0.378 1 88.5 104 THR A C 1
ATOM 786 O O . THR A 1 104 ? -10.156 -18.922 -0.526 1 88.5 104 THR A O 1
ATOM 789 N N . GLU A 1 105 ? -9 -20.438 0.563 1 88.12 105 GLU A N 1
ATOM 790 C CA . GLU A 1 105 ? -10.07 -20.812 1.484 1 88.12 105 GLU A CA 1
ATOM 791 C C . GLU A 1 105 ? -10.477 -19.625 2.361 1 88.12 105 GLU A C 1
ATOM 793 O O . GLU A 1 105 ? -11.656 -19.422 2.637 1 88.12 105 GLU A O 1
ATOM 798 N N . LYS A 1 106 ? -9.555 -18.922 2.684 1 84.56 106 LYS A N 1
ATOM 799 C CA . LYS A 1 106 ? -9.812 -17.859 3.643 1 84.56 106 LYS A CA 1
ATOM 800 C C . LYS A 1 106 ? -10.391 -16.625 2.951 1 84.56 106 LYS A C 1
ATOM 802 O O . LYS A 1 106 ? -11.258 -15.945 3.502 1 84.56 106 LYS A O 1
ATOM 807 N N . PHE A 1 107 ? -9.914 -16.484 1.688 1 83.5 107 PHE A N 1
ATOM 808 C CA . PHE A 1 107 ? -10.188 -15.148 1.174 1 83.5 107 PHE A CA 1
ATOM 809 C C . PHE A 1 107 ? -10.969 -15.219 -0.132 1 83.5 107 PHE A C 1
ATOM 811 O O . PHE A 1 107 ? -11.562 -14.227 -0.559 1 83.5 107 PHE A O 1
ATOM 818 N N . LEU A 1 108 ? -11.031 -16.328 -0.709 1 81.38 108 LEU A N 1
ATOM 819 C CA . LEU A 1 108 ? -11.617 -16.359 -2.045 1 81.38 108 LEU A CA 1
ATOM 820 C C . LEU A 1 108 ? -12.742 -17.391 -2.119 1 81.38 108 LEU A C 1
ATOM 822 O O . LEU A 1 108 ? -13.125 -17.812 -3.211 1 81.38 108 LEU A O 1
ATOM 826 N N . GLN A 1 109 ? -13.125 -17.953 -1.101 1 71.56 109 GLN A N 1
ATOM 827 C CA . GLN A 1 109 ? -14.133 -19.016 -1.059 1 71.56 109 GLN A CA 1
ATOM 828 C C . GLN A 1 109 ? -15.328 -18.672 -1.943 1 71.56 109 GLN A C 1
ATOM 830 O O . GLN A 1 109 ? -15.914 -19.562 -2.57 1 71.56 109 GLN A O 1
ATOM 835 N N . ASP A 1 110 ? -15.828 -17.562 -1.743 1 60.12 110 ASP A N 1
ATOM 836 C CA . ASP A 1 110 ? -17.031 -17.344 -2.527 1 60.12 110 ASP A CA 1
ATOM 837 C C . ASP A 1 110 ? -16.734 -17.406 -4.023 1 60.12 110 ASP A C 1
ATOM 839 O O . ASP A 1 110 ? -17.656 -17.5 -4.84 1 60.12 110 ASP A O 1
ATOM 843 N N . GLU A 1 111 ? -15.383 -17.406 -4.301 1 55.75 111 GLU A N 1
ATOM 844 C CA . GLU A 1 111 ? -15.062 -17.422 -5.727 1 55.75 111 GLU A CA 1
ATOM 845 C C . GLU A 1 111 ? -14.625 -18.797 -6.188 1 55.75 111 GLU A C 1
ATOM 847 O O . GLU A 1 111 ? -13.867 -19.484 -5.496 1 55.75 111 GLU A O 1
ATOM 852 N N . GLY A 1 112 ? -15.477 -19.672 -6.594 1 48.41 112 GLY A N 1
ATOM 853 C CA . GLY A 1 112 ? -15.305 -20.984 -7.203 1 48.41 112 GLY A CA 1
ATOM 854 C C . GLY A 1 112 ? -13.969 -21.141 -7.898 1 48.41 112 GLY A C 1
ATOM 855 O O . GLY A 1 112 ? -13.734 -22.141 -8.57 1 48.41 112 GLY A O 1
ATOM 856 N N . VAL A 1 113 ? -13.195 -20.219 -8.047 1 47.28 113 VAL A N 1
ATOM 857 C CA . VAL A 1 113 ? -12.125 -20.234 -9.047 1 47.28 113 VAL A CA 1
ATOM 858 C C . VAL A 1 113 ? -11.078 -21.281 -8.664 1 47.28 113 VAL A C 1
ATOM 860 O O . VAL A 1 113 ? -10.539 -21.969 -9.531 1 47.28 113 VAL A O 1
ATOM 863 N N . PHE A 1 114 ? -10.625 -21.406 -7.414 1 48.12 114 PHE A N 1
ATOM 864 C CA . PHE A 1 114 ? -9.469 -22.25 -7.152 1 48.12 114 PHE A CA 1
ATOM 865 C C . PHE A 1 114 ? -9.914 -23.656 -6.727 1 48.12 114 PHE A C 1
ATOM 867 O O . PHE A 1 114 ? -9.086 -24.469 -6.336 1 48.12 114 PHE A O 1
ATOM 874 N N . SER A 1 115 ? -11.039 -23.875 -6.488 1 39.41 115 SER A N 1
ATOM 875 C CA . SER A 1 115 ? -11.523 -25.188 -6.094 1 39.41 115 SER A CA 1
ATOM 876 C C . SER A 1 115 ? -11.367 -26.203 -7.223 1 39.41 115 SER A C 1
ATOM 878 O O . SER A 1 115 ? -11.734 -27.375 -7.074 1 39.41 115 SER A O 1
ATOM 880 N N . SER A 1 116 ? -10.734 -25.922 -8.289 1 35.38 116 SER A N 1
ATOM 881 C CA . SER A 1 116 ? -10.852 -27.109 -9.125 1 35.38 116 SER A CA 1
ATOM 882 C C . SER A 1 116 ? -9.844 -28.188 -8.711 1 35.38 116 SER A C 1
ATOM 884 O O . SER A 1 116 ? -8.711 -27.859 -8.336 1 35.38 116 SER A O 1
ATOM 886 N N . MET B 1 1 ? 6.812 43.469 3.814 1 42.66 1 MET B N 1
ATOM 887 C CA . MET B 1 1 ? 6.559 42.062 4.059 1 42.66 1 MET B CA 1
ATOM 888 C C . MET B 1 1 ? 6.523 41.281 2.75 1 42.66 1 MET B C 1
ATOM 890 O O . MET B 1 1 ? 5.703 41.562 1.875 1 42.66 1 MET B O 1
ATOM 894 N N . LYS B 1 2 ? 7.598 40.906 2.111 1 44.75 2 LYS B N 1
ATOM 895 C CA . LYS B 1 2 ? 7.707 40.25 0.817 1 44.75 2 LYS B CA 1
ATOM 896 C C . LYS B 1 2 ? 6.816 39 0.762 1 44.75 2 LYS B C 1
ATOM 898 O O . LYS B 1 2 ? 7.008 38.062 1.535 1 44.75 2 LYS B O 1
ATOM 903 N N . ARG B 1 3 ? 5.496 39.094 0.434 1 49.84 3 ARG B N 1
ATOM 904 C CA . ARG B 1 3 ? 4.531 38 0.261 1 49.84 3 ARG B CA 1
ATOM 905 C C . ARG B 1 3 ? 5.102 36.906 -0.612 1 49.84 3 ARG B C 1
ATOM 907 O O . ARG B 1 3 ? 5.594 37.156 -1.712 1 49.84 3 ARG B O 1
ATOM 914 N N . LEU B 1 4 ? 5.836 35.906 -0.04 1 46.94 4 LEU B N 1
ATOM 915 C CA . LEU B 1 4 ? 6.191 34.781 -0.875 1 46.94 4 LEU B CA 1
ATOM 916 C C . LEU B 1 4 ? 5.082 34.469 -1.874 1 46.94 4 LEU B C 1
ATOM 918 O O . LEU B 1 4 ? 3.906 34.406 -1.506 1 46.94 4 LEU B O 1
ATOM 922 N N . LEU B 1 5 ? 5.168 34.812 -3.082 1 48.56 5 LEU B N 1
ATOM 923 C CA . LEU B 1 5 ? 4.227 34.5 -4.152 1 48.56 5 LEU B CA 1
ATOM 924 C C . LEU B 1 5 ? 3.559 33.156 -3.918 1 48.56 5 LEU B C 1
ATOM 926 O O . LEU B 1 5 ? 4.219 32.188 -3.521 1 48.56 5 LEU B O 1
ATOM 930 N N . PRO B 1 6 ? 2.301 33.031 -3.506 1 50.25 6 PRO B N 1
ATOM 931 C CA . PRO B 1 6 ? 1.509 31.812 -3.291 1 50.25 6 PRO B CA 1
ATOM 932 C C . PRO B 1 6 ? 1.995 30.641 -4.133 1 50.25 6 PRO B C 1
ATOM 934 O O . PRO B 1 6 ? 1.739 29.484 -3.787 1 50.25 6 PRO B O 1
ATOM 937 N N . SER B 1 7 ? 2.479 30.859 -5.258 1 51.22 7 SER B N 1
ATOM 938 C CA . SER B 1 7 ? 2.785 29.922 -6.332 1 51.22 7 SER B CA 1
ATOM 939 C C . SER B 1 7 ? 3.84 28.906 -5.902 1 51.22 7 SER B C 1
ATOM 941 O O . SER B 1 7 ? 3.842 27.766 -6.367 1 51.22 7 SER B O 1
ATOM 943 N N . LEU B 1 8 ? 4.887 29.266 -5.066 1 54.91 8 LEU B N 1
ATOM 944 C CA . LEU B 1 8 ? 6.098 28.484 -4.875 1 54.91 8 LEU B CA 1
ATOM 945 C C . LEU B 1 8 ? 5.875 27.391 -3.838 1 54.91 8 LEU B C 1
ATOM 947 O O . LEU B 1 8 ? 6.781 26.594 -3.553 1 54.91 8 LEU B O 1
ATOM 951 N N . ARG B 1 9 ? 4.824 27.484 -3.117 1 65.19 9 ARG B N 1
ATOM 952 C CA . ARG B 1 9 ? 4.715 26.469 -2.078 1 65.19 9 ARG B CA 1
ATOM 953 C C . ARG B 1 9 ? 4.441 2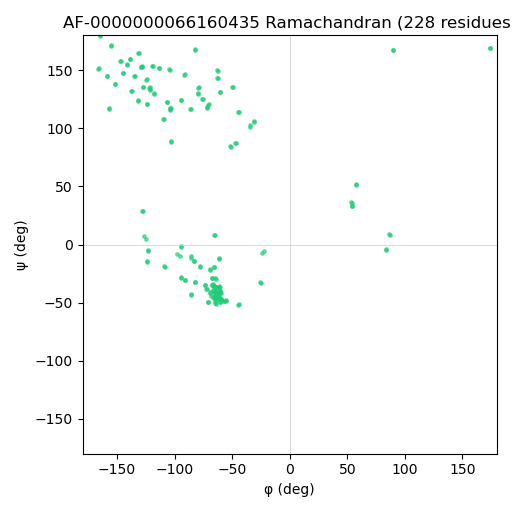5.094 -2.686 1 65.19 9 ARG B C 1
ATOM 955 O O . ARG B 1 9 ? 3.703 24.984 -3.664 1 65.19 9 ARG B O 1
ATOM 962 N N . ALA B 1 10 ? 5.258 24.188 -2.455 1 81.25 10 ALA B N 1
ATOM 963 C CA . ALA B 1 10 ? 5.16 22.812 -2.949 1 81.25 10 ALA B CA 1
ATOM 964 C C . ALA B 1 10 ? 3.746 22.266 -2.773 1 81.25 10 ALA B C 1
ATOM 966 O O . ALA B 1 10 ? 3.15 22.406 -1.702 1 81.25 10 ALA B O 1
ATOM 967 N N . LYS B 1 11 ? 3.109 22.016 -3.926 1 94.31 11 LYS B N 1
ATOM 968 C CA . LYS B 1 11 ? 1.768 21.438 -3.924 1 94.31 11 LYS B CA 1
ATOM 969 C C . LYS B 1 11 ? 1.702 20.203 -3.037 1 94.31 11 LYS B C 1
ATOM 971 O O . LYS B 1 11 ? 2.658 19.422 -2.973 1 94.31 11 LYS B O 1
ATOM 976 N N . LYS B 1 12 ? 0.632 20.156 -2.244 1 97.5 12 LYS B N 1
ATOM 977 C CA . LYS B 1 12 ? 0.429 19.047 -1.315 1 97.5 12 LYS B CA 1
ATOM 978 C C . LYS B 1 12 ? -0.783 18.219 -1.716 1 97.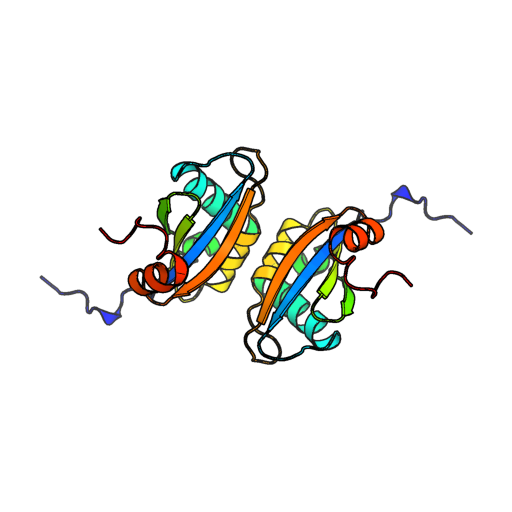5 12 LYS B C 1
ATOM 980 O O . LYS B 1 12 ? -1.633 18.672 -2.482 1 97.5 12 LYS B O 1
ATOM 985 N N . ARG B 1 13 ? -0.707 16.969 -1.347 1 97.69 13 ARG B N 1
ATOM 986 C CA . ARG B 1 13 ? -1.868 16.078 -1.396 1 97.69 13 ARG B CA 1
ATOM 987 C C . ARG B 1 13 ? -2.211 15.547 -0.009 1 97.69 13 ARG B C 1
ATOM 989 O O . ARG B 1 13 ? -1.344 15.477 0.866 1 97.69 13 ARG B O 1
ATOM 996 N N . TYR B 1 14 ? -3.467 15.234 0.102 1 97.88 14 TYR B N 1
ATOM 997 C CA . TYR B 1 14 ? -3.992 14.82 1.397 1 97.88 14 TYR B CA 1
ATOM 998 C C . TYR B 1 14 ? -4.656 13.445 1.3 1 97.88 14 TYR B C 1
ATOM 1000 O O . TYR B 1 14 ? -5.598 13.266 0.524 1 97.88 14 TYR B O 1
ATOM 1008 N N . LEU B 1 15 ? -4.105 12.523 2.113 1 97.75 15 LEU B N 1
ATOM 1009 C CA . LEU B 1 15 ? -4.621 11.156 2.127 1 97.75 15 LEU B CA 1
ATOM 1010 C C . LEU B 1 15 ? -5.465 10.906 3.371 1 97.75 15 LEU B C 1
ATOM 1012 O O . LEU B 1 15 ? -4.969 11.023 4.496 1 97.75 15 LEU B O 1
ATOM 1016 N N . ALA B 1 16 ? -6.758 10.633 3.166 1 97.12 16 ALA B N 1
ATOM 1017 C CA . ALA B 1 16 ? -7.594 10.148 4.266 1 97.12 16 ALA B CA 1
ATOM 1018 C C . ALA B 1 1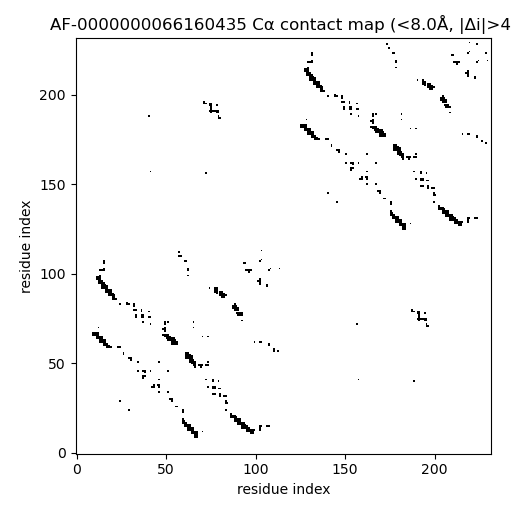6 ? -7.371 8.664 4.504 1 97.12 16 ALA B C 1
ATOM 1020 O O . ALA B 1 16 ? -7.258 7.883 3.553 1 97.12 16 ALA B O 1
ATOM 1021 N N . PHE B 1 17 ? -7.234 8.281 5.762 1 96.44 17 PHE B N 1
ATOM 1022 C CA . PHE B 1 17 ? -6.969 6.875 6.027 1 96.44 17 PHE B CA 1
ATOM 1023 C C . PHE B 1 17 ? -7.773 6.383 7.223 1 96.44 17 PHE B C 1
ATOM 1025 O O . PHE B 1 17 ? -8.281 7.188 8.008 1 96.44 17 PHE B O 1
ATOM 1032 N N . GLU B 1 18 ? -7.941 5.027 7.285 1 95 18 GLU B N 1
ATOM 1033 C CA . GLU B 1 18 ? -8.539 4.316 8.406 1 95 18 GLU B CA 1
ATOM 1034 C C . GLU B 1 18 ? -7.574 3.293 8.992 1 95 18 GLU B C 1
ATOM 1036 O O . GLU B 1 18 ? -6.918 2.555 8.258 1 95 18 GLU B O 1
ATOM 1041 N N . LEU B 1 19 ? -7.504 3.311 10.234 1 96.25 19 LEU B N 1
ATOM 1042 C CA . LEU B 1 19 ? -6.676 2.344 10.945 1 96.25 19 LEU B CA 1
ATOM 1043 C C . LEU B 1 19 ? -7.5 1.139 11.383 1 96.25 19 LEU B C 1
ATOM 1045 O O . LEU B 1 19 ? -8.531 1.292 12.039 1 96.25 19 LEU B O 1
ATOM 1049 N N . ILE B 1 20 ? -7.059 -0.022 10.969 1 94.38 20 ILE B N 1
ATOM 1050 C CA . ILE B 1 20 ? -7.602 -1.285 11.461 1 94.38 20 ILE B CA 1
ATOM 1051 C C . ILE B 1 20 ? -6.574 -1.98 12.352 1 94.38 20 ILE B C 1
ATOM 1053 O O . ILE B 1 20 ? -5.555 -2.477 11.859 1 94.38 20 ILE B O 1
ATOM 1057 N N . SER B 1 21 ? -6.883 -1.97 13.664 1 95.25 21 SER B N 1
ATOM 1058 C CA . SER B 1 21 ? -5.871 -2.488 14.578 1 95.25 21 SER B CA 1
ATOM 1059 C C . SER B 1 21 ? -6.504 -3.287 15.711 1 95.25 21 SER B C 1
ATOM 1061 O O . SER B 1 21 ? -7.688 -3.121 16.016 1 95.25 21 SER B O 1
ATOM 1063 N N . GLU B 1 22 ? -5.695 -4.145 16.203 1 94.38 22 GLU B N 1
ATOM 1064 C CA . GLU B 1 22 ? -6.105 -4.938 17.359 1 94.38 22 GLU B CA 1
ATOM 1065 C C . GLU B 1 22 ? -6.254 -4.062 18.609 1 94.38 22 GLU B C 1
ATOM 1067 O O . GLU B 1 22 ? -7.109 -4.32 19.453 1 94.38 22 GLU B O 1
ATOM 1072 N N . GLU B 1 23 ? -5.465 -3.105 18.75 1 94.31 23 GLU B N 1
ATOM 1073 C CA . GLU B 1 23 ? -5.453 -2.178 19.875 1 94.31 23 GLU B CA 1
ATOM 1074 C C . GLU B 1 23 ? -5.477 -0.729 19.391 1 94.31 23 GLU B C 1
ATOM 1076 O O . GLU B 1 23 ? -5.031 -0.428 18.281 1 94.31 23 GLU B O 1
ATOM 1081 N N . PRO B 1 24 ? -6.035 0.076 20.297 1 94 24 PRO B N 1
ATOM 1082 C CA . PRO B 1 24 ? -6.02 1.493 19.938 1 94 24 PRO B CA 1
ATOM 1083 C C . PRO B 1 24 ? -4.602 2.049 19.797 1 94 24 PRO B C 1
ATOM 1085 O O . PRO B 1 24 ? -3.68 1.564 20.453 1 94 24 PRO B O 1
ATOM 1088 N N . ALA B 1 25 ? -4.438 2.994 18.969 1 95.5 25 ALA B N 1
ATOM 1089 C CA . ALA B 1 25 ? -3.156 3.668 18.766 1 95.5 25 ALA B CA 1
ATOM 1090 C C . ALA B 1 25 ? -3.293 5.176 18.969 1 95.5 25 ALA B C 1
ATOM 1092 O O . ALA B 1 25 ? -4.312 5.766 18.594 1 95.5 25 ALA B O 1
ATOM 1093 N N . SER B 1 26 ? -2.334 5.758 19.531 1 95.94 26 SER B N 1
ATOM 1094 C CA . SER B 1 26 ? -2.305 7.211 19.672 1 95.94 26 SER B CA 1
ATOM 1095 C C . SER B 1 26 ? -1.796 7.879 18.406 1 95.94 26 SER B C 1
ATOM 1097 O O . SER B 1 26 ? -1.233 7.215 17.531 1 95.94 26 SER B O 1
ATOM 1099 N N . ARG B 1 27 ? -1.979 9.156 18.359 1 95.25 27 ARG B N 1
ATOM 1100 C CA . ARG B 1 27 ? -1.445 9.922 17.234 1 95.25 27 ARG B CA 1
ATOM 1101 C C . ARG B 1 27 ? 0.071 9.781 17.141 1 95.25 27 ARG B C 1
ATOM 1103 O O . ARG B 1 27 ? 0.626 9.656 16.062 1 95.25 27 ARG B O 1
ATOM 1110 N N . SER B 1 28 ? 0.668 9.836 18.297 1 97.31 28 SER B N 1
ATOM 1111 C CA . SER B 1 28 ? 2.121 9.703 18.312 1 97.31 28 SER B CA 1
ATOM 1112 C C . SER B 1 28 ? 2.559 8.352 17.766 1 97.31 28 SER B C 1
ATOM 1114 O O . SER B 1 28 ? 3.592 8.25 17.094 1 97.31 28 SER B O 1
ATOM 1116 N N . ASP B 1 29 ? 1.782 7.316 18.031 1 97.44 29 ASP B N 1
ATOM 1117 C CA . ASP B 1 29 ? 2.072 5.992 17.5 1 97.44 29 ASP B CA 1
ATOM 1118 C C . ASP B 1 29 ? 1.987 5.988 15.969 1 97.44 29 ASP B C 1
ATOM 1120 O O . ASP B 1 29 ? 2.842 5.41 15.297 1 97.44 29 ASP B O 1
ATOM 1124 N N . ILE B 1 30 ? 1.001 6.668 15.469 1 97.5 30 ILE B N 1
ATOM 1125 C CA . ILE B 1 30 ? 0.784 6.727 14.023 1 97.5 30 ILE B CA 1
ATOM 1126 C C . ILE B 1 30 ? 1.954 7.445 13.359 1 97.5 30 ILE B C 1
ATOM 1128 O O . ILE B 1 30 ? 2.514 6.953 12.375 1 97.5 30 ILE B O 1
ATOM 1132 N N . VAL B 1 31 ? 2.32 8.57 13.891 1 97.81 31 VAL B N 1
ATOM 1133 C CA . VAL B 1 31 ? 3.422 9.352 13.336 1 97.81 31 VAL B CA 1
ATOM 1134 C C . VAL B 1 31 ? 4.688 8.5 13.289 1 97.81 31 VAL B C 1
ATOM 1136 O O . VAL B 1 31 ? 5.324 8.375 12.242 1 97.81 31 VAL B O 1
ATOM 1139 N N . LYS B 1 32 ? 4.984 7.875 14.367 1 98.06 32 LYS B N 1
ATOM 1140 C CA . LYS B 1 32 ? 6.195 7.062 14.484 1 98.06 32 LYS B CA 1
ATOM 1141 C C . LYS B 1 32 ? 6.188 5.918 13.469 1 98.06 32 LYS B C 1
ATOM 1143 O O . LYS B 1 32 ? 7.164 5.715 12.75 1 98.06 32 LYS B O 1
ATOM 1148 N N . GLU B 1 33 ? 5.133 5.219 13.422 1 97.69 33 GLU B N 1
ATOM 1149 C CA . GLU B 1 33 ? 5.09 4.008 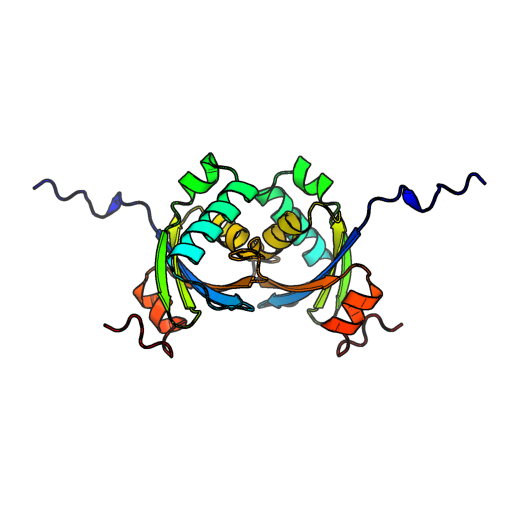12.602 1 97.69 33 GLU B CA 1
ATOM 1150 C C . GLU B 1 33 ? 5.008 4.352 11.117 1 97.69 33 GLU B C 1
ATOM 1152 O O . GLU B 1 33 ? 5.555 3.631 10.281 1 97.69 33 GLU B O 1
ATOM 1157 N N . VAL B 1 34 ? 4.297 5.441 10.797 1 98 34 VAL B N 1
ATOM 1158 C CA . VAL B 1 34 ? 4.219 5.871 9.406 1 98 34 VAL B CA 1
ATOM 1159 C C . VAL B 1 34 ? 5.605 6.277 8.906 1 98 34 VAL B C 1
ATOM 1161 O O . VAL B 1 34 ? 6.023 5.871 7.824 1 98 34 VAL B O 1
ATOM 1164 N N . MET B 1 35 ? 6.309 6.973 9.742 1 98.12 35 MET B N 1
ATOM 1165 C CA . MET B 1 35 ? 7.648 7.406 9.359 1 98.12 35 MET B CA 1
ATOM 1166 C C . MET B 1 35 ? 8.602 6.215 9.281 1 98.12 35 MET B C 1
ATOM 1168 O O . MET B 1 35 ? 9.406 6.121 8.352 1 98.12 35 MET B O 1
ATOM 1172 N N . SER B 1 36 ? 8.477 5.371 10.195 1 97.94 36 SER B N 1
ATOM 1173 C CA . SER B 1 36 ? 9.312 4.176 10.195 1 97.94 36 SER B CA 1
ATOM 1174 C C . SER B 1 36 ? 9.055 3.314 8.961 1 97.94 36 SER B C 1
ATOM 1176 O O . SER B 1 36 ? 9.992 2.832 8.328 1 97.94 36 SER B O 1
ATOM 1178 N N . SER B 1 37 ? 7.809 3.143 8.672 1 97.75 37 SER B N 1
ATOM 1179 C CA . SER B 1 37 ? 7.426 2.359 7.504 1 97.75 37 SER B CA 1
ATOM 1180 C C . SER B 1 37 ? 7.961 2.984 6.219 1 97.75 37 SER B C 1
ATOM 1182 O O . SER B 1 37 ? 8.531 2.291 5.379 1 97.75 37 SER B O 1
ATOM 1184 N N . ALA B 1 38 ? 7.805 4.281 6.07 1 98.12 38 ALA B N 1
ATOM 1185 C CA . ALA B 1 38 ? 8.281 4.992 4.887 1 98.12 38 ALA B CA 1
ATOM 1186 C C . ALA B 1 38 ? 9.797 4.883 4.758 1 98.12 38 ALA B C 1
ATOM 1188 O O . ALA B 1 38 ? 10.312 4.547 3.689 1 98.12 38 ALA B O 1
ATOM 1189 N N . SER B 1 39 ? 10.5 5.094 5.855 1 97.94 39 SER B N 1
ATOM 1190 C CA . SER B 1 39 ? 11.953 5.043 5.836 1 97.94 39 SER B CA 1
ATOM 1191 C C . SER B 1 39 ? 12.453 3.637 5.516 1 97.94 39 SER B C 1
ATOM 1193 O O . SER B 1 39 ? 13.422 3.471 4.77 1 97.94 39 SER B O 1
ATOM 1195 N N . SER B 1 40 ? 11.82 2.666 6.082 1 96.44 40 SER B N 1
ATOM 1196 C CA . SER B 1 40 ? 12.219 1.281 5.855 1 96.44 40 SER B CA 1
ATOM 1197 C C . SER B 1 40 ? 11.984 0.868 4.406 1 96.44 40 SER B C 1
ATOM 1199 O O . SER B 1 40 ? 12.797 0.153 3.82 1 96.44 40 SER B O 1
ATOM 1201 N N . LEU B 1 41 ? 10.938 1.362 3.836 1 95.94 41 LEU B N 1
ATOM 1202 C CA . LEU B 1 41 ? 10.562 0.953 2.488 1 95.94 41 LEU B CA 1
ATOM 1203 C C . LEU B 1 41 ? 11.289 1.789 1.442 1 95.94 41 LEU B C 1
ATOM 1205 O O . LEU B 1 41 ? 11.797 1.252 0.452 1 95.94 41 LEU B O 1
ATOM 1209 N N . LEU B 1 42 ? 11.383 3.045 1.624 1 95.81 42 LEU B N 1
ATOM 1210 C CA . LEU B 1 42 ? 11.805 3.963 0.574 1 95.81 42 LEU B CA 1
ATOM 1211 C C . LEU B 1 42 ? 13.211 4.496 0.853 1 95.81 4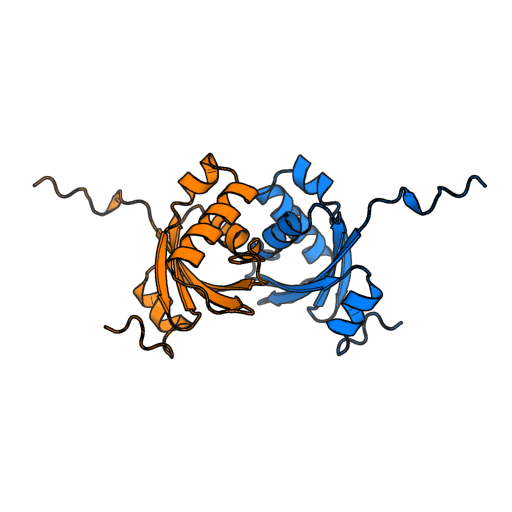2 LEU B C 1
ATOM 1213 O O . LEU B 1 42 ? 13.867 5.027 -0.046 1 95.81 42 LEU B O 1
ATOM 1217 N N . GLY B 1 43 ? 13.594 4.379 2.084 1 95.75 43 GLY B N 1
ATOM 1218 C CA . GLY B 1 43 ? 14.82 5.039 2.506 1 95.75 43 GLY B CA 1
ATOM 1219 C C . GLY B 1 43 ? 14.594 6.453 3.006 1 95.75 43 GLY B C 1
ATOM 1220 O O . GLY B 1 43 ? 13.562 7.062 2.711 1 95.75 43 GLY B O 1
ATOM 1221 N N . ASP B 1 44 ? 15.617 7.02 3.645 1 96.81 44 ASP B N 1
ATOM 1222 C CA . ASP B 1 44 ? 15.469 8.297 4.336 1 96.81 44 ASP B CA 1
ATOM 1223 C C . ASP B 1 44 ? 15.344 9.445 3.34 1 96.81 44 ASP B C 1
ATOM 1225 O O . ASP B 1 44 ? 14.562 10.375 3.547 1 96.81 44 ASP B O 1
ATOM 1229 N N . VAL B 1 45 ? 16.078 9.383 2.279 1 96.81 45 VAL B N 1
ATOM 1230 C CA . VAL B 1 45 ? 16.062 10.477 1.314 1 96.81 45 VAL B CA 1
ATOM 1231 C C . VAL B 1 45 ? 14.688 10.594 0.676 1 96.81 45 VAL B C 1
ATOM 1233 O O . VAL B 1 45 ? 14.078 11.664 0.68 1 96.81 45 VAL B O 1
ATOM 1236 N N . THR B 1 46 ? 14.18 9.516 0.198 1 96.31 46 THR B N 1
ATOM 1237 C CA . THR B 1 46 ? 12.883 9.508 -0.46 1 96.31 46 THR B CA 1
ATOM 1238 C C . THR B 1 46 ? 11.766 9.828 0.534 1 96.31 46 THR B C 1
ATOM 1240 O O . THR B 1 46 ? 10.812 10.539 0.199 1 96.31 46 THR B O 1
ATOM 1243 N N . THR B 1 47 ? 11.938 9.383 1.77 1 97.94 47 THR B N 1
ATOM 1244 C CA . THR B 1 47 ? 10.969 9.688 2.816 1 97.94 47 THR B CA 1
ATOM 1245 C C . THR B 1 47 ? 10.906 11.195 3.078 1 97.94 47 THR B C 1
ATOM 1247 O O . THR B 1 47 ? 9.828 11.758 3.232 1 97.94 47 THR B O 1
ATOM 1250 N N . SER B 1 48 ? 12.055 11.758 3.129 1 98.12 48 SER B N 1
ATOM 1251 C CA . SER B 1 48 ? 12.094 13.203 3.318 1 98.12 48 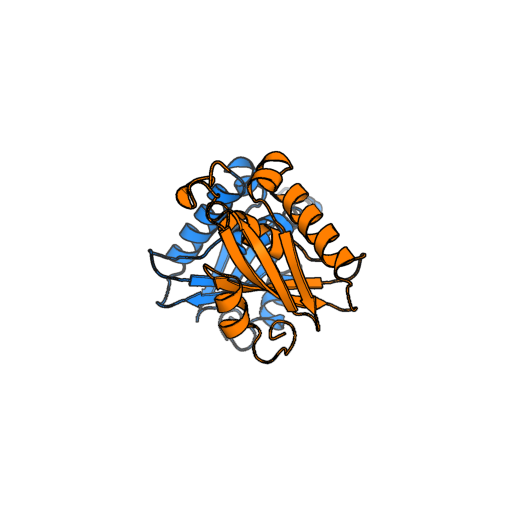SER B CA 1
ATOM 1252 C C . SER B 1 48 ? 11.383 13.93 2.18 1 98.12 48 SER B C 1
ATOM 1254 O O . SER B 1 48 ? 10.672 14.906 2.408 1 98.12 48 SER B O 1
ATOM 1256 N N . ASP B 1 49 ? 11.602 13.445 0.979 1 97.25 49 ASP B N 1
ATOM 1257 C CA . ASP B 1 49 ? 10.992 14.047 -0.205 1 97.25 49 ASP B CA 1
ATOM 1258 C C . ASP B 1 49 ? 9.469 13.906 -0.166 1 97.25 49 ASP B C 1
ATOM 1260 O O . ASP B 1 49 ? 8.75 14.711 -0.768 1 97.25 49 ASP B O 1
ATOM 1264 N N . CYS B 1 50 ? 8.992 12.867 0.477 1 97.94 50 CYS B N 1
ATOM 1265 C CA . CYS B 1 50 ? 7.559 12.641 0.559 1 97.94 50 CYS B CA 1
ATOM 1266 C C . CYS B 1 50 ? 6.883 13.719 1.402 1 97.94 50 CYS B C 1
ATOM 1268 O O . CYS B 1 50 ? 5.695 14 1.226 1 97.94 50 CYS B O 1
ATOM 1270 N N . ASP B 1 51 ? 7.645 14.281 2.375 1 98.06 51 ASP B N 1
ATOM 1271 C CA . ASP B 1 51 ? 7.133 15.367 3.207 1 98.06 51 ASP B CA 1
ATOM 1272 C C . ASP B 1 51 ? 5.852 14.945 3.928 1 98.06 51 ASP B C 1
ATOM 1274 O O . ASP B 1 51 ? 4.844 15.656 3.871 1 98.06 51 ASP B O 1
ATOM 1278 N N . ILE B 1 52 ? 5.957 13.805 4.598 1 98.56 52 ILE B N 1
ATOM 1279 C CA . ILE B 1 52 ? 4.793 13.195 5.23 1 98.56 52 ILE B CA 1
ATOM 1280 C C . ILE B 1 52 ? 4.5 13.898 6.555 1 98.56 52 ILE B C 1
ATOM 1282 O O . ILE B 1 52 ? 5.402 14.094 7.375 1 98.56 52 ILE B O 1
ATOM 1286 N N . ARG B 1 53 ? 3.25 14.297 6.727 1 98.25 53 ARG B N 1
ATOM 1287 C CA . ARG B 1 53 ? 2.775 14.836 7.996 1 98.25 53 ARG B CA 1
ATOM 1288 C C . ARG B 1 53 ? 1.402 14.281 8.352 1 98.25 53 ARG B C 1
ATOM 1290 O O . ARG B 1 53 ? 0.494 14.273 7.52 1 98.25 53 ARG B O 1
ATOM 1297 N N . VAL B 1 54 ? 1.313 13.828 9.609 1 97.75 54 VAL B N 1
ATOM 1298 C CA . VAL B 1 54 ? 0.006 13.422 10.109 1 97.75 54 VAL B CA 1
ATOM 1299 C C . VAL B 1 54 ? -0.742 14.633 10.664 1 97.75 54 VAL B C 1
ATOM 1301 O O . VAL B 1 54 ? -0.344 15.203 11.68 1 97.75 54 VAL B O 1
ATOM 1304 N N . LEU B 1 55 ? -1.854 14.977 10.062 1 96.69 55 LEU B N 1
ATOM 1305 C CA . LEU B 1 55 ? -2.539 16.219 10.406 1 96.69 55 LEU B CA 1
ATOM 1306 C C . LEU B 1 55 ? -3.619 15.977 11.453 1 96.69 55 LEU B C 1
ATOM 1308 O O . LEU B 1 55 ? -3.971 16.875 12.211 1 96.69 55 LEU B O 1
ATOM 1312 N N . GLY B 1 56 ? -4.137 14.797 11.445 1 93.94 56 GLY B N 1
ATOM 1313 C CA . GLY B 1 56 ? -5.184 14.461 12.398 1 93.94 56 GLY B CA 1
ATOM 1314 C C . GLY B 1 56 ? -5.449 12.969 12.484 1 93.94 56 GLY B C 1
ATOM 1315 O O . GLY B 1 56 ? -5.215 12.234 11.523 1 93.94 56 GLY B O 1
ATOM 1316 N N . PHE B 1 57 ? -5.891 12.617 13.695 1 94.94 57 PHE B N 1
ATOM 1317 C CA . PHE B 1 57 ? -6.223 11.219 13.961 1 94.94 57 PHE B CA 1
ATOM 1318 C C . PHE B 1 57 ? -7.203 11.109 15.125 1 94.94 57 PHE B C 1
ATOM 1320 O O . PHE B 1 57 ? -6.902 11.531 16.234 1 94.94 57 PHE B O 1
ATOM 1327 N N . GLU B 1 58 ? -8.289 10.617 14.773 1 91.38 58 GLU B N 1
ATOM 1328 C CA . GLU B 1 58 ? -9.344 10.422 15.773 1 91.38 58 GLU B CA 1
ATOM 1329 C C . GLU B 1 58 ? -10.25 9.258 15.391 1 91.38 58 GLU B C 1
ATOM 1331 O O . GLU B 1 58 ? -10.625 9.109 14.227 1 91.38 58 GLU B O 1
ATOM 1336 N N . ASN B 1 59 ? -10.625 8.406 16.422 1 90.38 59 ASN B N 1
ATOM 1337 C CA . ASN B 1 59 ? -11.555 7.293 16.234 1 90.38 59 ASN B CA 1
ATOM 1338 C C . ASN B 1 59 ? -11.109 6.371 15.109 1 90.38 59 ASN B C 1
ATOM 1340 O O . ASN B 1 59 ? -11.922 5.941 14.289 1 90.38 59 ASN B O 1
ATOM 1344 N N . GLY B 1 60 ? -9.859 6.211 14.914 1 93.31 60 GLY B N 1
ATOM 1345 C CA . GLY B 1 60 ? -9.32 5.254 13.961 1 93.31 60 GLY B CA 1
ATOM 1346 C C . GLY B 1 60 ? -9.211 5.809 12.555 1 93.31 60 GLY B C 1
ATOM 1347 O O . GLY B 1 60 ? -8.945 5.066 11.602 1 93.31 60 GLY B O 1
ATOM 1348 N N . LYS B 1 61 ? -9.438 7.086 12.438 1 95.75 61 LYS B N 1
ATOM 1349 C CA . LYS B 1 61 ? -9.352 7.734 11.133 1 95.75 61 LYS B CA 1
ATOM 1350 C C . LYS B 1 61 ? -8.469 8.977 11.195 1 95.75 61 LYS B C 1
ATOM 1352 O O . LYS B 1 61 ? -8.336 9.602 12.25 1 95.75 61 LYS B O 1
ATOM 1357 N N . GLY B 1 62 ? -7.875 9.297 10.055 1 96.5 62 GLY B N 1
ATOM 1358 C CA . GLY B 1 62 ? -7 10.453 10.047 1 96.5 62 GLY B CA 1
ATOM 1359 C C . GLY B 1 62 ? -6.668 10.938 8.641 1 96.5 62 GLY B C 1
ATOM 1360 O O . GLY B 1 62 ? -7.172 10.391 7.66 1 96.5 62 GLY B O 1
ATOM 1361 N N . ILE B 1 63 ? -5.871 12.016 8.625 1 97.62 63 ILE B N 1
ATOM 1362 C CA . ILE B 1 63 ? -5.43 12.617 7.371 1 97.62 63 ILE B CA 1
ATOM 1363 C C . ILE B 1 63 ? -3.91 12.75 7.371 1 97.62 63 ILE B C 1
ATOM 1365 O O . ILE B 1 63 ? -3.324 13.227 8.352 1 97.62 63 ILE B O 1
ATOM 1369 N N . ILE B 1 64 ? -3.324 12.383 6.273 1 98.31 64 ILE B N 1
ATOM 1370 C CA . ILE B 1 64 ? -1.888 12.523 6.059 1 98.31 64 ILE B CA 1
ATOM 1371 C C . ILE B 1 64 ? -1.636 13.469 4.883 1 98.31 64 ILE B C 1
ATOM 1373 O O . ILE B 1 64 ? -2.273 13.352 3.836 1 98.31 64 ILE B O 1
ATOM 1377 N N . GLN B 1 65 ? -0.768 14.422 5.172 1 98.12 65 GLN B N 1
ATOM 1378 C CA . GLN B 1 65 ? -0.279 15.305 4.117 1 98.12 65 GLN B CA 1
ATOM 1379 C C . GLN B 1 65 ? 0.997 14.75 3.488 1 98.12 65 GLN B C 1
ATOM 1381 O O . GLN B 1 65 ? 1.864 14.227 4.188 1 98.12 65 GLN B O 1
ATOM 1386 N N . CYS B 1 66 ? 1.167 14.992 2.174 1 98.44 66 CYS B N 1
ATOM 1387 C CA . CYS B 1 66 ? 2.416 14.648 1.505 1 98.44 66 CYS B CA 1
ATOM 1388 C C . CYS B 1 66 ? 2.631 15.508 0.267 1 98.44 66 CYS B C 1
ATOM 1390 O O . CYS B 1 66 ? 1.767 16.312 -0.092 1 98.44 66 CYS B O 1
ATOM 1392 N N . SER B 1 67 ? 3.799 15.406 -0.287 1 98.25 67 SER B N 1
ATOM 1393 C CA . SER B 1 67 ? 4.082 16.094 -1.543 1 98.25 67 SER B CA 1
ATOM 1394 C C . SER B 1 67 ? 3.186 15.586 -2.666 1 98.25 67 SER B C 1
ATOM 1396 O O . SER B 1 67 ? 2.957 14.383 -2.787 1 98.25 67 SER B O 1
ATOM 1398 N N . HIS B 1 68 ? 2.779 16.469 -3.525 1 97.19 68 HIS B N 1
ATOM 1399 C CA . HIS B 1 68 ? 1.915 16.094 -4.637 1 97.19 68 HIS B CA 1
ATOM 1400 C C . HIS B 1 68 ? 2.643 15.164 -5.609 1 97.19 68 HIS B C 1
ATOM 1402 O O . HIS B 1 68 ? 2.006 14.422 -6.363 1 97.19 68 HIS B O 1
ATOM 1408 N N . THR B 1 69 ? 3.986 15.148 -5.562 1 96.38 69 THR B N 1
ATOM 1409 C CA . THR B 1 69 ? 4.762 14.336 -6.488 1 96.38 69 THR B CA 1
ATOM 1410 C C . THR B 1 69 ? 5.094 12.977 -5.871 1 96.38 69 THR B C 1
ATOM 1412 O O . THR B 1 69 ? 5.684 12.117 -6.523 1 96.38 69 THR B O 1
ATOM 1415 N N . LYS B 1 70 ? 4.707 12.711 -4.641 1 97.44 70 LYS B N 1
ATOM 1416 C CA . LYS B 1 70 ? 5.117 11.5 -3.936 1 97.44 70 LYS B CA 1
ATOM 1417 C C . LYS B 1 70 ? 3.91 10.766 -3.363 1 97.44 70 LYS B C 1
ATOM 1419 O O . LYS B 1 70 ? 4.012 10.102 -2.33 1 97.44 70 LYS B O 1
ATOM 1424 N N . VAL B 1 71 ? 2.816 10.914 -4.008 1 96.81 71 VAL B N 1
ATOM 1425 C CA . VAL B 1 71 ? 1.585 10.297 -3.521 1 96.81 71 VAL B CA 1
ATOM 1426 C C . VAL B 1 71 ? 1.718 8.773 -3.566 1 96.81 71 VAL B C 1
ATOM 1428 O O . VAL B 1 71 ? 1.378 8.086 -2.602 1 96.81 71 VAL B O 1
ATOM 1431 N N . LYS B 1 72 ? 2.242 8.336 -4.648 1 95.5 72 LYS B N 1
ATOM 1432 C CA . LYS B 1 72 ? 2.396 6.898 -4.848 1 95.5 72 LYS B CA 1
ATOM 1433 C C . LYS B 1 72 ? 3.291 6.285 -3.773 1 95.5 72 LYS B C 1
ATOM 1435 O O . LYS B 1 72 ? 2.934 5.277 -3.158 1 95.5 72 LYS B O 1
ATOM 1440 N N . GLN B 1 73 ? 4.375 6.906 -3.535 1 97.19 73 GLN B N 1
ATOM 1441 C CA . GLN B 1 73 ? 5.328 6.438 -2.535 1 97.19 73 GLN B CA 1
ATOM 1442 C C . GLN B 1 73 ? 4.73 6.5 -1.132 1 97.19 73 GLN B C 1
ATOM 1444 O O . GLN B 1 73 ? 4.906 5.578 -0.335 1 97.19 73 GLN B O 1
ATOM 1449 N N . THR B 1 74 ? 4.027 7.543 -0.857 1 98.38 74 THR B N 1
ATOM 1450 C CA . THR B 1 74 ? 3.406 7.707 0.453 1 98.38 74 THR B CA 1
ATOM 1451 C C . THR B 1 74 ? 2.344 6.637 0.685 1 98.38 74 THR B C 1
ATOM 1453 O O . THR B 1 74 ? 2.338 5.973 1.725 1 98.38 74 THR B O 1
ATOM 1456 N N . ARG B 1 75 ? 1.553 6.465 -0.31 1 97.69 75 ARG B N 1
ATOM 1457 C CA . ARG B 1 75 ? 0.518 5.441 -0.23 1 97.69 75 ARG B CA 1
ATOM 1458 C C . ARG B 1 75 ? 1.128 4.059 -0.011 1 97.69 75 ARG B C 1
ATOM 1460 O O . ARG B 1 75 ? 0.646 3.285 0.818 1 97.69 75 ARG B O 1
ATOM 1467 N N . ALA B 1 76 ? 2.107 3.76 -0.745 1 98.06 76 ALA B N 1
ATOM 1468 C CA . ALA B 1 76 ? 2.787 2.471 -0.634 1 98.06 76 ALA B CA 1
ATOM 1469 C C . ALA B 1 76 ? 3.375 2.279 0.761 1 98.06 76 ALA B C 1
ATOM 1471 O O . ALA B 1 76 ? 3.299 1.188 1.33 1 98.06 76 ALA B O 1
ATOM 1472 N N . SER B 1 77 ? 3.93 3.309 1.29 1 98 77 SER B N 1
ATOM 1473 C CA . SER B 1 77 ? 4.531 3.229 2.617 1 98 77 SER B CA 1
ATOM 1474 C C . SER B 1 77 ? 3.482 2.939 3.684 1 98 77 SER B C 1
ATOM 1476 O O . SER B 1 77 ? 3.746 2.207 4.641 1 98 77 SER B O 1
ATOM 1478 N N . LEU B 1 78 ? 2.348 3.494 3.529 1 97.38 78 LEU B N 1
ATOM 1479 C CA . LEU B 1 78 ? 1.265 3.268 4.48 1 97.38 78 LEU B CA 1
ATOM 1480 C C . LEU B 1 78 ? 0.797 1.817 4.434 1 97.38 78 LEU B C 1
ATOM 1482 O O . LEU B 1 78 ? 0.526 1.215 5.477 1 97.38 78 LEU B O 1
ATOM 1486 N N . ALA B 1 79 ? 0.747 1.308 3.24 1 96 79 ALA B N 1
ATOM 1487 C CA . ALA B 1 79 ? 0.293 -0.067 3.047 1 96 79 ALA B CA 1
ATOM 1488 C C . ALA B 1 79 ? 1.307 -1.062 3.602 1 96 79 ALA B C 1
ATOM 1490 O O . ALA B 1 79 ? 0.956 -2.201 3.924 1 96 79 ALA B O 1
ATOM 1491 N N . ALA B 1 80 ? 2.494 -0.645 3.732 1 96.31 80 ALA B N 1
ATOM 1492 C CA . ALA B 1 80 ? 3.561 -1.513 4.227 1 96.31 80 ALA B CA 1
ATOM 1493 C C . ALA B 1 80 ? 3.488 -1.662 5.742 1 96.31 80 ALA B C 1
ATOM 1495 O O . ALA B 1 80 ? 4.094 -2.572 6.312 1 96.31 80 ALA B O 1
ATOM 1496 N N . LEU B 1 81 ? 2.826 -0.771 6.344 1 95.5 81 LEU B N 1
ATOM 1497 C CA . LEU B 1 81 ? 2.676 -0.807 7.797 1 95.5 81 LEU B CA 1
ATOM 1498 C C . LEU B 1 81 ? 1.737 -1.933 8.219 1 95.5 81 LEU B C 1
ATOM 1500 O O . LEU B 1 81 ? 0.57 -1.955 7.82 1 95.5 81 LEU B O 1
ATOM 1504 N N . THR B 1 82 ? 2.289 -2.912 9.008 1 92.94 82 THR B N 1
ATOM 1505 C CA . THR B 1 82 ? 1.47 -4.059 9.375 1 92.94 82 THR B CA 1
ATOM 1506 C C . THR B 1 82 ? 1.39 -4.199 10.898 1 92.94 82 THR B C 1
ATOM 1508 O O . THR B 1 82 ? 0.713 -5.094 11.406 1 92.94 82 THR B O 1
ATOM 1511 N N . ARG B 1 83 ? 2.143 -3.346 11.562 1 94.19 83 ARG B N 1
ATOM 1512 C CA . ARG B 1 83 ? 2.133 -3.385 13.023 1 94.19 83 ARG B CA 1
ATOM 1513 C C . ARG B 1 83 ? 2.283 -1.984 13.609 1 94.19 83 ARG B C 1
ATOM 1515 O O . ARG B 1 83 ? 2.965 -1.134 13.031 1 94.19 83 ARG B O 1
ATOM 1522 N N . ILE B 1 84 ? 1.672 -1.824 14.695 1 95.56 84 ILE B N 1
ATOM 1523 C CA . ILE B 1 84 ? 1.86 -0.649 15.539 1 95.56 84 ILE B CA 1
ATOM 1524 C C . ILE B 1 84 ? 2.086 -1.083 16.984 1 95.56 84 ILE B C 1
ATOM 1526 O O . ILE B 1 84 ? 1.275 -1.821 17.547 1 95.56 84 ILE B O 1
ATOM 1530 N N . ASN B 1 85 ? 3.193 -0.634 17.547 1 93.88 85 ASN B N 1
ATOM 1531 C CA . ASN B 1 85 ? 3.572 -1.028 18.891 1 93.88 85 ASN B CA 1
ATOM 1532 C C . ASN B 1 85 ? 3.598 -2.545 19.047 1 93.88 85 ASN B C 1
ATOM 1534 O O . ASN B 1 85 ? 3.074 -3.082 20.031 1 93.88 85 ASN B O 1
ATOM 1538 N N . GLY B 1 86 ? 4.016 -3.186 18.016 1 92.75 86 GLY B N 1
ATOM 1539 C CA . GLY B 1 86 ? 4.215 -4.625 18.062 1 92.75 86 GLY B CA 1
ATOM 1540 C C . GLY B 1 86 ? 2.939 -5.414 17.828 1 92.75 86 GLY B C 1
ATOM 1541 O O . GLY B 1 86 ? 2.959 -6.645 17.812 1 92.75 86 GLY B O 1
ATOM 1542 N N . LYS B 1 87 ? 1.81 -4.684 17.719 1 95.44 87 LYS B N 1
ATOM 1543 C CA . LYS B 1 87 ? 0.522 -5.336 17.5 1 95.44 87 LYS B CA 1
ATOM 1544 C C . LYS B 1 87 ? 0.073 -5.191 16.047 1 95.44 87 LYS B C 1
ATOM 1546 O O . LYS B 1 87 ? 0.334 -4.168 15.406 1 95.44 87 LYS B O 1
ATOM 1551 N N . ARG B 1 88 ? -0.684 -6.164 15.562 1 92.88 88 ARG B N 1
ATOM 1552 C CA . ARG B 1 88 ? -1.145 -6.148 14.18 1 92.88 88 ARG B CA 1
ATOM 1553 C C . ARG B 1 88 ? -1.997 -4.914 13.898 1 92.88 88 ARG B C 1
ATOM 1555 O O . ARG B 1 88 ? -2.838 -4.535 14.719 1 92.88 88 ARG B O 1
ATOM 1562 N N . ALA B 1 89 ? -1.682 -4.258 12.828 1 95.12 89 ALA B N 1
ATOM 1563 C CA . ALA B 1 89 ? -2.396 -3.053 12.422 1 95.12 89 ALA B CA 1
ATOM 1564 C C . ALA B 1 89 ? -2.205 -2.781 10.93 1 95.12 89 ALA B C 1
ATOM 1566 O O . ALA B 1 89 ? -1.152 -3.088 10.367 1 95.12 89 ALA B O 1
ATOM 1567 N N . THR B 1 90 ? -3.205 -2.277 10.344 1 93.38 90 THR B N 1
ATOM 1568 C CA . THR B 1 90 ? -3.115 -1.887 8.938 1 93.38 90 THR B CA 1
ATOM 1569 C C . THR B 1 90 ? -3.736 -0.511 8.719 1 93.38 90 THR B C 1
ATOM 1571 O O . THR B 1 90 ? -4.73 -0.164 9.359 1 93.38 90 THR B O 1
ATOM 1574 N N . LEU B 1 91 ? -3.146 0.223 7.809 1 94.81 91 LEU B N 1
ATOM 1575 C CA . LEU B 1 91 ? -3.703 1.509 7.402 1 94.81 91 LEU B CA 1
ATOM 1576 C C . LEU B 1 91 ? -4.332 1.416 6.016 1 94.81 91 LEU B C 1
ATOM 1578 O O . LEU B 1 91 ? -3.676 1.003 5.059 1 94.81 91 LEU B O 1
ATOM 1582 N N . HIS B 1 92 ? -5.578 1.758 5.977 1 91.69 92 HIS B N 1
ATOM 1583 C CA . HIS B 1 92 ? -6.289 1.771 4.703 1 91.69 92 HIS B CA 1
ATOM 1584 C C . HIS B 1 92 ? -6.477 3.193 4.191 1 91.69 92 HIS B C 1
ATOM 1586 O O . HIS B 1 92 ? -7.121 4.016 4.848 1 91.69 92 HIS B O 1
ATOM 1592 N N . VAL B 1 93 ? -5.875 3.416 3.035 1 94.25 93 VAL B N 1
ATOM 1593 C CA . VAL B 1 93 ? -6.09 4.719 2.418 1 94.25 93 VAL B CA 1
ATOM 1594 C C . VAL B 1 93 ? -7.48 4.77 1.789 1 94.25 93 VAL B C 1
ATOM 1596 O O . VAL B 1 93 ? -7.824 3.926 0.959 1 94.25 93 VAL B O 1
ATOM 1599 N N . LEU B 1 94 ? -8.273 5.762 2.162 1 91.81 94 LEU B N 1
ATOM 1600 C CA . LEU B 1 94 ? -9.648 5.891 1.711 1 91.81 94 LEU B CA 1
ATOM 1601 C C . LEU B 1 94 ? -9.734 6.73 0.441 1 91.81 94 LEU B C 1
ATOM 1603 O O . LEU B 1 94 ? -10.633 6.531 -0.382 1 91.81 94 LEU B O 1
ATOM 1607 N N . GLY B 1 95 ? -8.852 7.629 0.325 1 92.5 95 GLY B N 1
ATOM 1608 C CA . GLY B 1 95 ? -8.82 8.477 -0.855 1 92.5 95 GLY B CA 1
ATOM 1609 C C . GLY B 1 95 ? -7.793 9.586 -0.768 1 92.5 95 GLY B C 1
ATOM 1610 O O . GLY B 1 95 ? -7.184 9.797 0.285 1 92.5 95 GLY B O 1
ATOM 1611 N N . VAL B 1 96 ? -7.605 10.211 -1.919 1 95.12 96 VAL B N 1
ATOM 1612 C CA . VAL B 1 96 ? -6.648 11.305 -2.033 1 95.12 96 VAL B CA 1
ATOM 1613 C C . VAL B 1 96 ? -7.359 12.57 -2.523 1 95.12 96 VAL B C 1
ATOM 1615 O O . VAL B 1 96 ? -8.203 12.5 -3.42 1 95.12 96 VAL B O 1
ATOM 1618 N N . SER B 1 97 ? -7.02 13.688 -1.832 1 96.12 97 SER B N 1
ATOM 1619 C CA . SER B 1 97 ? -7.645 14.953 -2.195 1 96.12 97 SER B CA 1
ATOM 1620 C C . SER B 1 97 ? -6.605 16.062 -2.357 1 96.12 97 SER B C 1
ATOM 1622 O O . SER B 1 97 ? -5.457 15.898 -1.934 1 96.12 97 SER B O 1
ATOM 1624 N N . GLY B 1 98 ? -6.984 17.141 -2.967 1 96.38 98 GLY B N 1
ATOM 1625 C CA . GLY B 1 98 ? -6.109 18.281 -3.188 1 96.38 98 GLY B CA 1
ATOM 1626 C C . GLY B 1 98 ? -6.082 19.25 -2.018 1 96.38 98 GLY B C 1
ATOM 1627 O O . GLY B 1 98 ? -5.227 20.141 -1.958 1 96.38 98 GLY B O 1
ATOM 1628 N N . THR B 1 99 ? -7.004 18.984 -1.119 1 95.25 99 THR B N 1
ATOM 1629 C CA . THR B 1 99 ? -7.074 19.844 0.061 1 95.25 99 THR B CA 1
ATOM 1630 C C . THR B 1 99 ? -7.535 19.047 1.278 1 95.25 99 THR B C 1
ATOM 1632 O O . THR B 1 99 ? -8.203 18.016 1.139 1 95.25 99 THR B O 1
ATOM 1635 N N . VAL B 1 100 ? -7.215 19.562 2.395 1 92.81 100 VAL B N 1
ATOM 1636 C CA . VAL B 1 100 ? -7.629 18.953 3.656 1 92.81 100 VAL B CA 1
ATOM 1637 C C . VAL B 1 100 ? -9.156 18.906 3.729 1 92.81 100 VAL B C 1
ATOM 1639 O O . VAL B 1 100 ? -9.727 17.891 4.141 1 92.81 100 VAL B O 1
ATOM 1642 N N . LYS B 1 101 ? -9.812 20.047 3.398 1 92.38 101 LYS B N 1
ATOM 1643 C CA . LYS B 1 101 ? -11.266 20.156 3.471 1 92.38 101 LYS B CA 1
ATOM 1644 C C . LYS B 1 101 ? -11.945 19.062 2.648 1 92.38 101 LYS B C 1
ATOM 1646 O O . LYS B 1 101 ? -12.852 18.391 3.135 1 92.38 101 LYS B O 1
ATOM 1651 N N . ARG B 1 102 ? -11.523 18.875 1.441 1 92.38 102 ARG B N 1
ATOM 1652 C CA . ARG B 1 102 ? -12.102 17.859 0.559 1 92.38 102 ARG B CA 1
ATOM 1653 C C . ARG B 1 102 ? -11.852 16.453 1.101 1 92.38 102 ARG B C 1
ATOM 1655 O O . ARG B 1 102 ? -12.742 15.602 1.041 1 92.38 102 ARG B O 1
ATOM 1662 N N . ALA B 1 103 ? -10.664 16.266 1.606 1 91.5 103 ALA B N 1
ATOM 1663 C CA . ALA B 1 103 ? -10.344 14.961 2.197 1 91.5 103 ALA B CA 1
ATOM 1664 C C . ALA B 1 103 ? -11.266 14.656 3.375 1 91.5 103 ALA B C 1
ATOM 1666 O O . ALA B 1 103 ? -11.758 13.531 3.506 1 91.5 103 ALA B O 1
ATOM 1667 N N . THR B 1 104 ? -11.547 15.617 4.16 1 88.81 104 THR B N 1
ATOM 1668 C CA . THR B 1 104 ? -12.391 15.445 5.34 1 88.81 104 THR B CA 1
ATOM 1669 C C . THR B 1 104 ? -13.844 15.211 4.934 1 88.81 104 THR B C 1
ATOM 1671 O O . THR B 1 104 ? -14.492 14.289 5.426 1 88.81 104 THR B O 1
ATOM 1674 N N . GLU B 1 105 ? -14.383 16.016 4.086 1 88.5 105 GLU B N 1
ATOM 1675 C CA . GLU B 1 105 ? -15.789 15.969 3.672 1 88.5 105 GLU B CA 1
ATOM 1676 C C . GLU B 1 105 ? -16.109 14.664 2.945 1 88.5 105 GLU B C 1
ATOM 1678 O O . GLU B 1 105 ? -17.172 14.086 3.139 1 88.5 105 GLU B O 1
ATOM 1683 N N . LYS B 1 106 ? -15.219 14.266 2.256 1 84.88 106 LYS B N 1
ATOM 1684 C CA . LYS B 1 106 ? -15.477 13.102 1.407 1 84.88 106 LYS B CA 1
ATOM 1685 C C . LYS B 1 106 ? -15.328 11.805 2.191 1 84.88 106 LYS B C 1
ATOM 1687 O O . LYS B 1 106 ? -16.078 10.852 1.975 1 84.88 106 LYS B O 1
ATOM 1692 N N . PHE B 1 107 ? -14.391 11.914 3.166 1 83.81 107 PHE B N 1
ATOM 1693 C CA . PHE B 1 107 ? -14.008 10.594 3.66 1 83.81 107 PHE B CA 1
ATOM 1694 C C . PHE B 1 107 ? -14.203 10.5 5.168 1 83.81 107 PHE B C 1
ATOM 1696 O O . PHE B 1 107 ? -14.25 9.406 5.73 1 83.81 107 PHE B O 1
ATOM 1703 N N . LEU B 1 108 ? -14.367 11.57 5.785 1 81.44 108 LEU B N 1
ATOM 1704 C CA . LEU B 1 108 ? -14.367 11.508 7.246 1 81.44 108 LEU B CA 1
ATOM 1705 C C . LEU B 1 108 ? -15.641 12.125 7.812 1 81.44 108 LEU B C 1
ATOM 1707 O O . LEU B 1 108 ? -15.703 12.461 9 1 81.44 108 LEU B O 1
ATOM 1711 N N . GLN B 1 109 ? -16.547 12.516 7.07 1 72.06 109 GLN B N 1
ATOM 1712 C CA . GLN B 1 109 ? -17.766 13.203 7.492 1 72.06 109 GLN B CA 1
ATOM 1713 C C . GLN B 1 109 ? -18.375 12.539 8.727 1 72.06 109 GLN B C 1
ATOM 1715 O O . GLN B 1 109 ? -18.906 13.227 9.602 1 72.06 109 GLN B O 1
ATOM 1720 N N . ASP B 1 110 ? -18.531 11.32 8.648 1 60.06 110 ASP B N 1
ATOM 1721 C CA . ASP B 1 110 ? -19.234 10.781 9.812 1 60.06 110 ASP B CA 1
ATOM 1722 C C . ASP B 1 110 ? -18.438 11.039 11.094 1 60.06 110 ASP B C 1
ATOM 1724 O O . ASP B 1 110 ? -18.969 10.906 12.195 1 60.06 110 ASP B O 1
ATOM 1728 N N . GLU B 1 111 ? -17.141 11.469 10.836 1 55.44 111 GLU B N 1
ATOM 1729 C CA . GLU B 1 111 ? -16.344 11.664 12.039 1 55.44 111 GLU B CA 1
ATOM 1730 C C . GLU B 1 111 ? -16.203 13.141 12.383 1 55.44 111 GLU B C 1
ATOM 1732 O O . GLU B 1 111 ? -16.016 13.977 11.5 1 55.44 111 GLU B O 1
ATOM 1737 N N . GLY B 1 112 ? -17.062 13.734 13.133 1 48.56 112 GLY B N 1
ATOM 1738 C CA . GLY B 1 112 ? -17.047 15.07 13.719 1 48.56 112 GLY B CA 1
ATOM 1739 C C . GLY B 1 112 ? -15.664 15.664 13.852 1 48.56 112 GLY B C 1
ATOM 1740 O O . GLY B 1 112 ? -15.484 16.703 14.484 1 48.56 112 GLY B O 1
ATOM 1741 N N . VAL B 1 113 ? -14.672 15.031 13.586 1 48.09 113 VAL B N 1
ATOM 1742 C CA . VAL B 1 113 ? -13.336 15.391 14.07 1 48.09 113 VAL B CA 1
ATOM 1743 C C . VAL B 1 113 ? -12.898 16.703 13.438 1 48.09 113 VAL B C 1
ATOM 1745 O O . VAL B 1 113 ? -12.281 17.547 14.094 1 48.09 113 VAL B O 1
ATOM 1748 N N . PHE B 1 114 ? -13.055 16.938 12.125 1 49.03 114 PHE B N 1
ATOM 1749 C CA . PHE B 1 114 ? -12.43 18.109 11.531 1 49.03 114 PHE B CA 1
ATOM 1750 C C . PHE B 1 114 ? -13.43 19.266 11.414 1 49.03 114 PHE B C 1
ATOM 1752 O O . PHE B 1 114 ? -13.133 20.281 10.789 1 49.03 114 PHE B O 1
ATOM 1759 N N . SER B 1 115 ? -14.57 19.094 11.648 1 39.94 115 SER B N 1
ATOM 1760 C CA . SER B 1 115 ? -15.562 20.156 11.562 1 39.94 115 SER B CA 1
ATOM 1761 C C . SER B 1 115 ? -15.312 21.25 12.602 1 39.94 115 SER B C 1
ATOM 1763 O O . SER B 1 115 ? -16.062 22.219 12.695 1 39.94 115 SER B O 1
ATOM 1765 N N . SER B 1 116 ? -14.25 21.234 13.297 1 36.22 116 SER B N 1
ATOM 1766 C CA . SER B 1 116 ? -14.406 22.391 14.188 1 36.22 116 SER B CA 1
ATOM 1767 C C . SER B 1 116 ? -14.039 23.688 13.484 1 36.22 116 SER B C 1
ATOM 1769 O O . SER B 1 116 ? -13.117 23.719 12.672 1 36.22 116 SER B O 1
#